Protein AF-0000000074167043 (afdb_homodimer)

pLDDT: mean 81.41, std 20.86, range [30.53, 98.88]

InterPro domains:
  IPR000644 CBS domain [PF00571] (1-49)
  IPR000644 CBS domain [PF00571] (66-113)
  IPR000644 CBS domain [PS51371] (1-59)
  IPR000644 CBS domain [PS51371] (66-123)
  IPR000644 CBS domain [SM00116] (4-51)
  IPR000644 CBS domain [SM00116] (69-116)
  IPR046342 CBS domain superfamily [G3DSA:3.10.580.10] (1-135)
  IPR046342 CBS domain superfamily [SSF54631] (1-113)
  IPR051257 Diverse Function CBS-Domain-Containing Protein [PTHR43080] (1-114)

Nearest PDB structures (foldseek):
  2rc3-assembly1_D  TM=9.385E-01  e=1.293E-10  Nitrosomonas europaea ATCC 19718
  4fry-assembly1_A  TM=9.447E-01  e=3.047E-10  Burkholderia ambifaria MC40-6
  2p9m-assembly2_C  TM=8.548E-01  e=4.259E-09  Methanocaldococcus jannaschii DSM 2661
  3k2v-assembly1_B  TM=8.676E-01  e=7.709E-09  Klebsiella pneumoniae subsp. pneumoniae MGH 78578
  4o9k-assembly1_B  TM=8.705E-01  e=1.491E-08  Methylococcus capsulatus str. Bath

Organism: Halobacterium salinarum (strain ATCC 700922 / JCM 11081 / NRC-1) (NCBI:txid64091)

Foldseek 3Di:
DPFDAAEDEQFAFQVVVVVSCVVVVHQKHFYDDPNAGAFMDGVVLVVVQCVVVVDPRRPHTNNNRTDDDQAAAEPPDDLVRVVVVCVVVVHFWHFYDHVRRTGGIDGPVNSVVVCPVVVPCVVVVVVVVVVVVPPDD/DPQDAAEDEQFAFQVVVVVSCVVVVHQKHFYDDPNAGAFMDGVVLVVVQCVVVVDPRRPHTNNNRTDDDQAADEPPDDLVRVVVVCVVVVHFWHFYDHVRRTGGIHGPVNSVVVCPVVVVCVVVVVVVVVVVVPPDD

Solvent-accessible surface area (backbone atoms only — not comparable to full-atom values): 14885 Å² total; per-residue (Å²): 122,56,59,80,70,53,69,41,53,37,80,36,28,37,29,58,49,38,51,53,25,64,76,68,72,46,68,52,35,38,23,24,53,96,89,32,87,49,19,36,36,39,36,64,31,46,42,52,37,36,48,72,66,46,43,24,27,72,75,35,43,30,64,83,37,40,49,71,74,62,67,67,43,54,70,82,54,48,70,63,56,50,51,48,49,30,58,76,68,71,43,60,70,37,36,25,21,56,84,92,39,78,52,25,49,49,38,37,64,68,53,39,72,53,39,81,82,37,59,77,60,42,59,56,54,58,51,47,55,56,50,61,72,59,53,67,129,114,56,57,80,69,53,67,41,53,35,81,37,27,36,28,58,49,38,50,52,27,64,75,69,72,45,69,53,33,38,24,23,52,96,89,33,86,49,20,37,36,38,37,64,33,47,42,52,37,36,50,73,68,45,44,26,27,70,75,34,44,31,62,81,37,39,48,69,75,63,67,66,42,54,70,82,54,48,71,61,54,50,50,49,49,30,59,75,69,70,43,60,70,38,37,24,22,57,85,94,39,77,51,24,46,50,37,38,63,67,52,40,73,53,38,82,81,36,58,78,59,40,61,55,54,57,53,49,57,57,47,60,73,60,53,64,129

Structure (mmCIF, N/CA/C/O backbone):
data_AF-0000000074167043-model_v1
#
loop_
_entity.id
_entity.type
_entity.pdbx_description
1 polymer "Inosine-5'-monophosphate dehydrogenase-like"
#
loop_
_atom_site.group_PDB
_atom_site.id
_atom_site.type_symbol
_atom_site.label_atom_id
_atom_site.label_alt_id
_atom_site.label_comp_id
_atom_site.label_asym_id
_atom_site.label_entity_id
_atom_site.label_seq_id
_atom_site.pdbx_PDB_ins_code
_atom_site.Cartn_x
_atom_site.Cartn_y
_atom_site.Cartn_z
_atom_site.occupancy
_atom_site.B_iso_or_equiv
_atom_site.auth_seq_id
_atom_site.auth_comp_id
_atom_site.auth_asym_id
_atom_site.auth_atom_id
_atom_site.pdbx_PDB_model_num
ATOM 1 N N . MET A 1 1 ? -13.492 12.016 0.253 1 44.19 1 MET A N 1
ATOM 2 C CA . MET A 1 1 ? -13.906 10.664 0.625 1 44.19 1 MET A CA 1
ATOM 3 C C . MET A 1 1 ? -14.32 9.867 -0.605 1 44.19 1 MET A C 1
ATOM 5 O O . MET A 1 1 ? -14.836 10.43 -1.573 1 44.19 1 MET A O 1
ATOM 9 N N . THR A 1 2 ? -13.625 8.852 -0.999 1 49.44 2 THR A N 1
ATOM 10 C CA . THR A 1 2 ? -14.055 8.039 -2.135 1 49.44 2 THR A CA 1
ATOM 11 C C . THR A 1 2 ? -15.375 7.34 -1.831 1 49.44 2 THR A C 1
ATOM 13 O O . THR A 1 2 ? -15.492 6.637 -0.826 1 49.44 2 THR A O 1
ATOM 16 N N . THR A 1 3 ? -16.609 7.918 -2.139 1 58.22 3 THR A N 1
ATOM 17 C CA . THR A 1 3 ? -17.953 7.453 -1.815 1 58.22 3 THR A CA 1
ATOM 18 C C . THR A 1 3 ? -18.109 5.977 -2.17 1 58.22 3 THR A C 1
ATOM 20 O O . THR A 1 3 ? -18.812 5.238 -1.468 1 58.22 3 THR A O 1
ATOM 23 N N . ALA A 1 4 ? -17.875 5.535 -3.443 1 63.81 4 ALA A N 1
ATOM 24 C CA . ALA A 1 4 ? -18.25 4.156 -3.727 1 63.81 4 ALA A CA 1
ATOM 25 C C . ALA A 1 4 ? -17.156 3.182 -3.312 1 63.81 4 ALA A C 1
ATOM 27 O O . ALA A 1 4 ? -16.031 3.273 -3.789 1 63.81 4 ALA A O 1
ATOM 28 N N . VAL A 1 5 ? -17.547 2.453 -2.209 1 82.25 5 VAL A N 1
ATOM 29 C CA . VAL A 1 5 ? -16.625 1.449 -1.671 1 82.25 5 VAL A CA 1
ATOM 30 C C . VAL A 1 5 ? -16.5 0.293 -2.658 1 82.25 5 VAL A C 1
ATOM 32 O O . VAL A 1 5 ? -17.5 -0.293 -3.08 1 82.25 5 VAL A O 1
ATOM 35 N N . VAL A 1 6 ? -15.398 0.092 -3.238 1 92.94 6 VAL A N 1
ATOM 36 C CA . VAL A 1 6 ? -15.133 -1.067 -4.082 1 92.94 6 VAL A CA 1
ATOM 37 C C . VAL A 1 6 ? -15.125 -2.336 -3.234 1 92.94 6 VAL A C 1
ATOM 39 O O . VAL A 1 6 ? -14.492 -2.381 -2.178 1 92.94 6 VAL A O 1
ATOM 42 N N . ALA A 1 7 ? -15.93 -3.338 -3.666 1 95.19 7 ALA A N 1
ATOM 43 C CA . ALA A 1 7 ? -16.078 -4.555 -2.871 1 95.19 7 ALA A CA 1
ATOM 44 C C . ALA A 1 7 ? -15.852 -5.797 -3.727 1 95.19 7 ALA A C 1
ATOM 46 O O . ALA A 1 7 ? -16.047 -5.762 -4.945 1 95.19 7 ALA A O 1
ATOM 47 N N . VAL A 1 8 ? -15.406 -6.883 -3.115 1 97.12 8 VAL A N 1
ATOM 48 C CA . VAL A 1 8 ? -15.25 -8.188 -3.748 1 97.12 8 VAL A CA 1
ATOM 49 C C . VAL A 1 8 ? -15.773 -9.281 -2.82 1 97.12 8 VAL A C 1
ATOM 51 O O . VAL A 1 8 ? -15.672 -9.164 -1.597 1 97.12 8 VAL A O 1
ATOM 54 N N . PRO A 1 9 ? -16.328 -10.344 -3.426 1 97.69 9 PRO A N 1
ATOM 55 C CA . PRO A 1 9 ? -16.75 -11.453 -2.566 1 97.69 9 PRO A CA 1
ATOM 56 C C . PRO A 1 9 ? -15.578 -12.242 -1.992 1 97.69 9 PRO A C 1
ATOM 58 O O . PRO A 1 9 ? -14.523 -12.328 -2.623 1 97.69 9 PRO A O 1
ATOM 61 N N . ALA A 1 10 ? -15.828 -12.844 -0.846 1 97 10 ALA A N 1
ATOM 62 C CA . ALA A 1 10 ? -14.781 -13.57 -0.124 1 97 10 ALA A CA 1
ATOM 63 C C . ALA A 1 10 ? -14.273 -14.758 -0.936 1 97 10 ALA A C 1
ATOM 65 O O . ALA A 1 10 ? -13.117 -15.164 -0.797 1 97 10 ALA A O 1
ATOM 66 N N . ASP A 1 11 ? -15.047 -15.258 -1.815 1 97.19 11 ASP A N 1
ATOM 67 C CA . ASP A 1 11 ? -14.688 -16.484 -2.531 1 97.19 11 ASP A CA 1
ATOM 68 C C . ASP A 1 11 ? -14.039 -16.156 -3.875 1 97.19 11 ASP A C 1
ATOM 70 O O . ASP A 1 11 ? -13.586 -17.047 -4.586 1 97.19 11 ASP A O 1
ATOM 74 N N . ALA A 1 12 ? -14 -14.883 -4.176 1 98.12 12 ALA A N 1
ATOM 75 C CA . ALA A 1 12 ? -13.289 -14.484 -5.383 1 98.12 12 ALA A CA 1
ATOM 76 C C . ALA A 1 12 ? -11.797 -14.797 -5.27 1 98.12 12 ALA A C 1
ATOM 78 O O . ALA A 1 12 ? -11.297 -15.07 -4.18 1 98.12 12 ALA A O 1
ATOM 79 N N . SER A 1 13 ? -11.086 -14.789 -6.406 1 98.75 13 SER A N 1
ATOM 80 C CA . SER A 1 13 ? -9.641 -14.977 -6.391 1 98.75 13 SER A CA 1
ATOM 81 C C . SER A 1 13 ? -8.914 -13.656 -6.133 1 98.75 13 SER A C 1
ATOM 83 O O . SER A 1 13 ? -9.469 -12.578 -6.371 1 98.75 13 SER A O 1
ATOM 85 N N . LEU A 1 14 ? -7.719 -13.766 -5.656 1 98.75 14 LEU A N 1
ATOM 86 C CA . LEU A 1 14 ? -6.887 -12.57 -5.527 1 98.75 14 LEU A CA 1
ATOM 87 C C . LEU A 1 14 ? -6.699 -11.891 -6.879 1 98.75 14 LEU A C 1
ATOM 89 O O . LEU A 1 14 ? -6.605 -10.664 -6.953 1 98.75 14 LEU A O 1
ATOM 93 N N . HIS A 1 15 ? -6.699 -12.664 -7.883 1 98.88 15 HIS A N 1
ATOM 94 C CA . HIS A 1 15 ? -6.562 -12.094 -9.219 1 98.88 15 HIS A CA 1
ATOM 95 C C . HIS A 1 15 ? -7.738 -11.188 -9.555 1 98.88 15 HIS A C 1
ATOM 97 O O . HIS A 1 15 ? -7.547 -10.07 -10.039 1 98.88 15 HIS A O 1
ATOM 103 N N . ASP A 1 16 ? -8.938 -11.68 -9.258 1 98.69 16 ASP A N 1
ATOM 104 C CA . ASP A 1 16 ? -10.133 -10.875 -9.484 1 98.69 16 ASP A CA 1
ATOM 105 C C . ASP A 1 16 ? -10.102 -9.602 -8.641 1 98.69 16 ASP A C 1
ATOM 107 O O . ASP A 1 16 ? -10.469 -8.531 -9.125 1 98.69 16 ASP A O 1
ATOM 111 N N . ALA A 1 17 ? -9.695 -9.781 -7.445 1 98.62 17 ALA A N 1
ATOM 112 C CA . ALA A 1 17 ? -9.609 -8.625 -6.551 1 98.62 17 ALA A CA 1
ATOM 113 C C . ALA A 1 17 ? -8.586 -7.613 -7.062 1 98.62 17 ALA A C 1
ATOM 115 O O . ALA A 1 17 ? -8.859 -6.406 -7.082 1 98.62 17 ALA A O 1
ATOM 116 N N . ALA A 1 18 ? -7.441 -8.07 -7.465 1 98.75 18 ALA A N 1
ATOM 117 C CA . ALA A 1 18 ? -6.41 -7.195 -8.016 1 98.75 18 ALA A CA 1
ATOM 118 C C . ALA A 1 18 ? -6.91 -6.469 -9.258 1 98.75 18 ALA A C 1
ATOM 120 O O . ALA A 1 18 ? -6.656 -5.273 -9.43 1 98.75 18 ALA A O 1
ATOM 121 N N . ASP A 1 19 ? -7.645 -7.195 -10.094 1 98.75 19 ASP A N 1
ATOM 122 C CA . ASP A 1 19 ? -8.219 -6.598 -11.297 1 98.75 19 ASP A CA 1
ATOM 123 C C . ASP A 1 19 ? -9.117 -5.41 -10.945 1 98.75 19 ASP A C 1
ATOM 125 O O . ASP A 1 19 ? -8.992 -4.336 -11.531 1 98.75 19 ASP A O 1
ATOM 129 N N . ARG A 1 20 ? -9.898 -5.617 -10 1 97.62 20 ARG A N 1
ATOM 130 C CA . ARG A 1 20 ? -10.828 -4.578 -9.57 1 97.62 20 ARG A CA 1
ATOM 131 C C . ARG A 1 20 ? -10.078 -3.389 -8.977 1 97.62 20 ARG A C 1
ATOM 133 O O . ARG A 1 20 ? -10.406 -2.234 -9.273 1 97.62 20 ARG A O 1
ATOM 140 N N . MET A 1 21 ? -9.133 -3.648 -8.172 1 96.69 21 MET A N 1
ATOM 141 C CA . MET A 1 21 ? -8.352 -2.594 -7.531 1 96.69 21 MET A CA 1
ATOM 142 C C . MET A 1 21 ? -7.586 -1.776 -8.562 1 96.69 21 MET A C 1
ATOM 144 O O . MET A 1 21 ? -7.594 -0.545 -8.523 1 96.69 21 MET A O 1
ATOM 148 N N . LEU A 1 22 ? -6.965 -2.453 -9.469 1 97.12 22 LEU A N 1
ATOM 149 C CA . LEU A 1 22 ? -6.184 -1.782 -10.5 1 97.12 22 LEU A CA 1
ATOM 150 C C . LEU A 1 22 ? -7.086 -0.974 -11.43 1 97.12 22 LEU A C 1
ATOM 152 O O . LEU A 1 22 ? -6.75 0.151 -11.805 1 97.12 22 LEU A O 1
ATOM 156 N N . ALA A 1 23 ? -8.227 -1.48 -11.758 1 96.75 23 ALA A N 1
ATOM 157 C CA . ALA A 1 23 ? -9.172 -0.823 -12.656 1 96.75 23 ALA A CA 1
ATOM 158 C C . ALA A 1 23 ? -9.75 0.434 -12.008 1 96.75 23 ALA A C 1
ATOM 160 O O . ALA A 1 23 ? -10.062 1.407 -12.703 1 96.75 23 ALA A O 1
ATOM 161 N N . THR A 1 24 ? -9.898 0.464 -10.727 1 93.81 24 THR A N 1
ATOM 162 C CA . THR A 1 24 ? -10.555 1.569 -10.031 1 93.81 24 THR A CA 1
ATOM 163 C C . THR A 1 24 ? -9.516 2.494 -9.398 1 93.81 24 THR A C 1
ATOM 165 O O . THR A 1 24 ? -9.859 3.578 -8.914 1 93.81 24 THR A O 1
ATOM 168 N N . GLY A 1 25 ? -8.305 2.066 -9.289 1 92.38 25 GLY A N 1
ATOM 169 C CA . GLY A 1 25 ? -7.234 2.896 -8.766 1 92.38 25 GLY A CA 1
ATOM 170 C C . GLY A 1 25 ? -7.27 3.031 -7.254 1 92.38 25 GLY A C 1
ATOM 171 O O . GLY A 1 25 ? -6.988 4.102 -6.715 1 92.38 25 GLY A O 1
ATOM 172 N N . VAL A 1 26 ? -7.703 1.932 -6.574 1 91.31 26 VAL A N 1
ATOM 173 C CA . VAL A 1 26 ? -7.777 1.986 -5.117 1 91.31 26 VAL A CA 1
ATOM 174 C C . VAL A 1 26 ? -6.766 1.011 -4.516 1 91.31 26 VAL A C 1
ATOM 176 O O . VAL A 1 26 ? -6.426 -0.001 -5.133 1 91.31 26 VAL A O 1
ATOM 179 N N . GLY A 1 27 ? -6.309 1.276 -3.258 1 93.62 27 GLY A N 1
ATOM 180 C CA . GLY A 1 27 ? -5.309 0.452 -2.598 1 93.62 27 GLY A CA 1
ATOM 181 C C . GLY A 1 27 ? -5.91 -0.602 -1.688 1 93.62 27 GLY A C 1
ATOM 182 O O . GLY A 1 27 ? -5.184 -1.332 -1.011 1 93.62 27 GLY A O 1
ATOM 183 N N . SER A 1 28 ? -7.262 -0.588 -1.677 1 94.88 28 SER A N 1
ATOM 184 C CA . SER A 1 28 ? -7.953 -1.597 -0.88 1 94.88 28 SER A CA 1
ATOM 185 C C . SER A 1 28 ? -9.359 -1.853 -1.411 1 94.88 28 SER A C 1
ATOM 187 O O . SER A 1 28 ? -9.898 -1.04 -2.162 1 94.88 28 SER A O 1
ATOM 189 N N . VAL A 1 29 ? -9.891 -3.045 -0.999 1 95.75 29 VAL A N 1
ATOM 190 C CA . VAL A 1 29 ? -11.281 -3.377 -1.303 1 95.75 29 VAL A CA 1
ATOM 191 C C . VAL A 1 29 ? -11.945 -3.998 -0.075 1 95.75 29 VAL A C 1
ATOM 193 O O . VAL A 1 29 ? -11.289 -4.688 0.709 1 95.75 29 VAL A O 1
ATOM 196 N N . VAL A 1 30 ? -13.219 -3.705 0.049 1 95.38 30 VAL A N 1
ATOM 197 C CA . VAL A 1 30 ? -14.016 -4.348 1.094 1 95.38 30 VAL A CA 1
ATOM 198 C C . VAL A 1 30 ? -14.383 -5.766 0.666 1 95.38 30 VAL A C 1
ATOM 200 O O . VAL A 1 30 ? -14.75 -5.996 -0.489 1 95.38 30 VAL A O 1
ATOM 203 N N . VAL A 1 31 ? -14.203 -6.656 1.62 1 96.62 31 VAL A N 1
ATOM 204 C CA . VAL A 1 31 ? -14.57 -8.047 1.367 1 96.62 31 VAL A CA 1
ATOM 205 C C . VAL A 1 31 ? -15.969 -8.32 1.906 1 96.62 31 VAL A C 1
ATOM 207 O O . VAL A 1 31 ? -16.297 -7.938 3.033 1 96.62 31 VAL A O 1
ATOM 210 N N . THR A 1 32 ? -16.766 -8.953 1.046 1 95.12 32 THR A N 1
ATOM 211 C CA . THR A 1 32 ? -18.141 -9.203 1.451 1 95.12 32 THR A CA 1
ATOM 212 C C . THR A 1 32 ? -18.406 -10.703 1.569 1 95.12 32 THR A C 1
ATOM 214 O O . THR A 1 32 ? -17.766 -11.508 0.888 1 95.12 32 THR A O 1
ATOM 217 N N . ARG A 1 33 ? -19.203 -11.016 2.547 1 93.81 33 ARG A N 1
ATOM 218 C CA . ARG A 1 33 ? -19.828 -12.328 2.707 1 93.81 33 ARG A CA 1
ATOM 219 C C . ARG A 1 33 ? -21.344 -12.211 2.793 1 93.81 33 ARG A C 1
ATOM 221 O O . ARG A 1 33 ? -21.859 -11.469 3.623 1 93.81 33 ARG A O 1
ATOM 228 N N . ASP A 1 34 ? -22.016 -12.883 1.94 1 92.25 34 ASP A N 1
ATOM 229 C CA . ASP A 1 34 ? -23.469 -12.812 1.902 1 92.25 34 ASP A CA 1
ATOM 230 C C . ASP A 1 34 ? -23.953 -11.359 1.827 1 92.25 34 ASP A C 1
ATOM 232 O O . ASP A 1 34 ? -24.812 -10.945 2.6 1 92.25 34 ASP A O 1
ATOM 236 N N . ASP A 1 35 ? -23.234 -10.531 1.106 1 87.38 35 ASP A N 1
ATOM 237 C CA . ASP A 1 35 ? -23.562 -9.148 0.766 1 87.38 35 ASP A CA 1
ATOM 238 C C . ASP A 1 35 ? -23.359 -8.219 1.963 1 87.38 35 ASP A C 1
ATOM 240 O O . ASP A 1 35 ? -23.812 -7.074 1.95 1 87.38 35 ASP A O 1
ATOM 244 N N . ASN A 1 36 ? -22.672 -8.781 2.969 1 89.88 36 ASN A N 1
ATOM 245 C CA . ASN A 1 36 ? -22.312 -7.961 4.121 1 89.88 36 ASN A CA 1
ATOM 246 C C . ASN A 1 36 ? -20.812 -7.758 4.211 1 89.88 36 ASN A C 1
ATOM 248 O O . ASN A 1 36 ? -20.031 -8.664 3.902 1 89.88 36 ASN A O 1
ATOM 252 N N . PRO A 1 37 ? -20.484 -6.543 4.609 1 90.94 37 PRO A N 1
ATOM 253 C CA . PRO A 1 37 ? -19.047 -6.34 4.816 1 90.94 37 PRO A CA 1
ATOM 254 C C . PRO A 1 37 ? -18.469 -7.289 5.859 1 90.94 37 PRO A C 1
ATOM 256 O O . PRO A 1 37 ? -19 -7.414 6.961 1 90.94 37 PRO A O 1
ATOM 259 N N . ALA A 1 38 ? -17.359 -7.957 5.434 1 92.12 38 ALA A N 1
ATOM 260 C CA . ALA A 1 38 ? -16.797 -9 6.297 1 92.12 38 ALA A CA 1
ATOM 261 C C . ALA A 1 38 ? -15.32 -8.758 6.566 1 92.12 38 ALA A C 1
ATOM 263 O O . ALA A 1 38 ? -14.719 -9.398 7.43 1 92.12 38 ALA A O 1
ATOM 264 N N . GLY A 1 39 ? -14.695 -7.883 5.832 1 94 39 GLY A N 1
ATOM 265 C CA . GLY A 1 39 ? -13.281 -7.613 5.98 1 94 39 GLY A CA 1
ATOM 266 C C . GLY A 1 39 ? -12.75 -6.613 4.969 1 94 39 GLY A C 1
ATOM 267 O O . GLY A 1 39 ? -13.531 -5.895 4.34 1 94 39 GLY A O 1
ATOM 268 N N . ILE A 1 40 ? -11.477 -6.57 4.953 1 95.62 40 ILE A N 1
ATOM 269 C CA . ILE A 1 40 ? -10.82 -5.656 4.016 1 95.62 40 ILE A CA 1
ATOM 270 C C . ILE A 1 40 ? -9.555 -6.301 3.465 1 95.62 40 ILE A C 1
ATOM 272 O O . ILE A 1 40 ? -8.875 -7.047 4.172 1 95.62 40 ILE A O 1
ATOM 276 N N . LEU A 1 41 ? -9.328 -6.133 2.195 1 97.19 41 LEU A N 1
ATOM 277 C CA . LEU A 1 41 ? -8.125 -6.574 1.496 1 97.19 41 LEU A CA 1
ATOM 278 C C . LEU A 1 41 ? -7.312 -5.379 1.004 1 97.19 41 LEU A C 1
ATOM 280 O O . LEU A 1 41 ? -7.812 -4.562 0.23 1 97.19 41 LEU A O 1
ATOM 284 N N . THR A 1 42 ? -6.07 -5.285 1.541 1 96.06 42 THR A N 1
ATOM 285 C CA . THR A 1 42 ? -5.203 -4.172 1.172 1 96.06 42 THR A CA 1
ATOM 286 C C . THR A 1 42 ? -4.027 -4.656 0.327 1 96.06 42 THR A C 1
ATOM 288 O O . THR A 1 42 ? -3.83 -5.863 0.165 1 96.06 42 THR A O 1
ATOM 291 N N . GLU A 1 43 ? -3.307 -3.693 -0.242 1 97 43 GLU A N 1
ATOM 292 C CA . GLU A 1 43 ? -2.105 -4.039 -0.996 1 97 43 GLU A CA 1
ATOM 293 C C . GLU A 1 43 ? -1.12 -4.828 -0.135 1 97 43 GLU A C 1
ATOM 295 O O . GLU A 1 43 ? -0.463 -5.75 -0.62 1 97 43 GLU A O 1
ATOM 300 N N . HIS A 1 44 ? -1.1 -4.473 1.135 1 95.88 44 HIS A N 1
ATOM 301 C CA . HIS A 1 44 ? -0.249 -5.223 2.053 1 95.88 44 HIS A CA 1
ATOM 302 C C . HIS A 1 44 ? -0.665 -6.688 2.117 1 95.88 44 HIS A C 1
ATOM 304 O O . HIS A 1 44 ? 0.187 -7.578 2.148 1 95.88 44 HIS A O 1
ATOM 310 N N . ASP A 1 45 ? -1.906 -6.918 2.145 1 97.5 45 ASP A N 1
ATOM 311 C CA . ASP A 1 45 ? -2.428 -8.281 2.203 1 97.5 45 ASP A CA 1
ATOM 312 C C . ASP A 1 45 ? -2.012 -9.078 0.972 1 97.5 45 ASP A C 1
ATOM 314 O O . ASP A 1 45 ? -1.754 -10.281 1.065 1 97.5 45 ASP A O 1
ATOM 318 N N . PHE A 1 46 ? -1.96 -8.391 -0.195 1 98.62 46 PHE A N 1
ATOM 319 C CA . PHE A 1 46 ? -1.516 -9.055 -1.415 1 98.62 46 PHE A CA 1
ATOM 320 C C . PHE A 1 46 ? -0.069 -9.516 -1.284 1 98.62 46 PHE A C 1
ATOM 322 O O . PHE A 1 46 ? 0.272 -10.633 -1.687 1 98.62 46 PHE A O 1
ATOM 329 N N . VAL A 1 47 ? 0.754 -8.656 -0.751 1 98.44 47 VAL A N 1
ATOM 330 C CA . VAL A 1 47 ? 2.16 -8.992 -0.564 1 98.44 47 VAL A CA 1
ATOM 331 C C . VAL A 1 47 ? 2.283 -10.188 0.381 1 98.44 47 VAL A C 1
ATOM 333 O O . VAL A 1 47 ? 2.98 -11.156 0.078 1 98.44 47 VAL A O 1
ATOM 336 N N . ALA A 1 48 ? 1.605 -10.117 1.498 1 98.44 48 ALA A N 1
ATOM 337 C CA . ALA A 1 48 ? 1.681 -11.172 2.508 1 98.44 48 ALA A CA 1
ATOM 338 C C . ALA A 1 48 ? 1.16 -12.5 1.958 1 98.44 48 ALA A C 1
ATOM 340 O O . ALA A 1 48 ? 1.8 -13.539 2.125 1 98.44 48 ALA A O 1
ATOM 341 N N . ALA A 1 49 ? 0.053 -12.484 1.271 1 98.56 49 ALA A N 1
ATOM 342 C CA . ALA A 1 49 ? -0.559 -13.695 0.74 1 98.56 49 ALA A CA 1
ATOM 343 C C . ALA A 1 49 ? 0.282 -14.289 -0.388 1 98.56 49 ALA A C 1
ATOM 345 O O . ALA A 1 49 ? 0.479 -15.5 -0.454 1 98.56 49 ALA A O 1
ATOM 346 N N . GLY A 1 50 ? 0.696 -13.359 -1.306 1 98.62 50 GLY A N 1
ATOM 347 C CA . GLY A 1 50 ? 1.563 -13.82 -2.377 1 98.62 50 GLY A CA 1
ATOM 348 C C . GLY A 1 50 ? 2.83 -14.484 -1.875 1 98.62 50 GLY A C 1
ATOM 349 O O . GLY A 1 50 ? 3.299 -15.461 -2.461 1 98.62 50 GLY A O 1
ATOM 350 N N . HIS A 1 51 ? 3.352 -13.898 -0.776 1 98.75 51 HIS A N 1
ATOM 351 C CA . HIS A 1 51 ? 4.547 -14.461 -0.16 1 98.75 51 HIS A CA 1
ATOM 352 C C . HIS A 1 51 ? 4.242 -15.797 0.512 1 98.75 51 HIS A C 1
ATOM 354 O O . HIS A 1 51 ? 4.957 -16.781 0.301 1 98.75 51 HIS A O 1
ATOM 360 N N . GLU A 1 52 ? 3.195 -15.875 1.284 1 98.5 52 GLU A N 1
ATOM 361 C CA . GLU A 1 52 ? 2.852 -17.031 2.104 1 98.5 52 GLU A CA 1
ATOM 362 C C . GLU A 1 52 ? 2.488 -18.234 1.237 1 98.5 52 GLU A C 1
ATOM 364 O O . GLU A 1 52 ? 2.988 -19.344 1.457 1 98.5 52 GLU A O 1
ATOM 369 N N . HIS A 1 53 ? 1.681 -18.062 0.213 1 98.44 53 HIS A N 1
ATOM 370 C CA . HIS A 1 53 ? 1.163 -19.172 -0.586 1 98.44 53 HIS A CA 1
ATOM 371 C C . HIS A 1 53 ? 2.072 -19.469 -1.776 1 98.44 53 HIS A C 1
ATOM 373 O O . HIS A 1 53 ? 2.127 -20.594 -2.256 1 98.44 53 HIS A O 1
ATOM 379 N N . ASP A 1 54 ? 2.691 -18.453 -2.219 1 98.56 54 ASP A N 1
ATOM 380 C CA . ASP A 1 54 ? 3.578 -18.5 -3.377 1 98.56 54 ASP A CA 1
ATOM 381 C C . ASP A 1 54 ? 2.928 -19.25 -4.535 1 98.56 54 ASP A C 1
ATOM 383 O O . ASP A 1 54 ? 3.516 -20.188 -5.086 1 98.56 54 ASP A O 1
ATOM 387 N N . ARG A 1 55 ? 1.69 -18.906 -4.824 1 98.56 55 ARG A N 1
ATOM 388 C CA . ARG A 1 55 ? 0.866 -19.391 -5.93 1 98.56 55 ARG A CA 1
ATOM 389 C C . ARG A 1 55 ? 0.343 -18.219 -6.77 1 98.56 55 ARG A C 1
ATOM 391 O O . ARG A 1 55 ? 0.382 -17.062 -6.336 1 98.56 55 ARG A O 1
ATOM 398 N N . PRO A 1 56 ? -0.073 -18.578 -8 1 98.81 56 PRO A N 1
ATOM 399 C CA . PRO A 1 56 ? -0.722 -17.531 -8.781 1 98.81 56 PRO A CA 1
ATOM 400 C C . PRO A 1 56 ? -1.929 -16.922 -8.07 1 98.81 56 PRO A C 1
ATOM 402 O O . PRO A 1 56 ? -2.639 -17.625 -7.344 1 98.81 56 PRO A O 1
ATOM 405 N N . PHE A 1 57 ? -2.117 -15.641 -8.281 1 98.81 57 PHE A N 1
ATOM 406 C CA . PHE A 1 57 ? -3.225 -14.93 -7.656 1 98.81 57 PHE A CA 1
ATOM 407 C C . PHE A 1 57 ? -4.551 -15.609 -7.961 1 98.81 57 PHE A C 1
ATOM 409 O O . PHE A 1 57 ? -5.457 -15.625 -7.129 1 98.81 57 PHE A O 1
ATOM 416 N N . ASP A 1 58 ? -4.645 -16.219 -9.102 1 98.75 58 ASP A N 1
ATOM 417 C CA . ASP A 1 58 ? -5.902 -16.828 -9.523 1 98.75 58 ASP A CA 1
ATOM 418 C C . ASP A 1 58 ? -6.215 -18.078 -8.703 1 98.75 58 ASP A C 1
ATOM 420 O O . ASP A 1 58 ? -7.348 -18.562 -8.703 1 98.75 58 ASP A O 1
ATOM 424 N N . GLU A 1 59 ? -5.219 -18.516 -7.922 1 98.62 59 GLU A N 1
ATOM 425 C CA . GLU A 1 59 ? -5.391 -19.734 -7.133 1 98.62 59 GLU A CA 1
ATOM 426 C C . GLU A 1 59 ? -5.523 -19.406 -5.648 1 98.62 59 GLU A C 1
ATOM 428 O O . GLU A 1 59 ? -5.648 -20.312 -4.82 1 98.62 59 GLU A O 1
ATOM 433 N N . ILE A 1 60 ? -5.516 -18.25 -5.281 1 98.5 60 ILE A N 1
ATOM 434 C CA . ILE A 1 60 ? -5.625 -17.828 -3.889 1 98.5 60 ILE A CA 1
ATOM 435 C C . ILE A 1 60 ? -6.957 -17.125 -3.668 1 98.5 60 ILE A C 1
ATOM 437 O O . ILE A 1 60 ? -7.215 -16.078 -4.262 1 98.5 60 ILE A O 1
ATOM 441 N N . PRO A 1 61 ? -7.727 -17.656 -2.822 1 98.44 61 PRO A N 1
ATOM 442 C CA . PRO A 1 61 ? -8.992 -16.969 -2.553 1 98.44 61 PRO A CA 1
ATOM 443 C C . PRO A 1 61 ? -8.828 -15.758 -1.647 1 98.44 61 PRO A C 1
ATOM 445 O O . PRO A 1 61 ? -7.953 -15.742 -0.776 1 98.44 61 PRO A O 1
ATOM 448 N N . VAL A 1 62 ? -9.672 -14.797 -1.827 1 98.5 62 VAL A N 1
ATOM 449 C CA . VAL A 1 62 ? -9.641 -13.547 -1.076 1 98.5 62 VAL A CA 1
ATOM 450 C C . VAL A 1 62 ? -9.773 -13.836 0.417 1 98.5 62 VAL A C 1
ATOM 452 O O . VAL A 1 62 ? -9.094 -13.219 1.24 1 98.5 62 VAL A O 1
ATOM 455 N N . TYR A 1 63 ? -10.547 -14.781 0.821 1 96.44 63 TYR A N 1
ATOM 456 C CA . TYR A 1 63 ? -10.797 -15.047 2.232 1 96.44 63 TYR A CA 1
ATOM 457 C C . TYR A 1 63 ? -9.531 -15.547 2.926 1 96.44 63 TYR A C 1
ATOM 459 O O . TYR A 1 63 ? -9.414 -15.453 4.148 1 96.44 63 TYR A O 1
ATOM 467 N N . ALA A 1 64 ? -8.578 -16.094 2.182 1 97 64 ALA A N 1
ATOM 468 C CA . ALA A 1 64 ? -7.328 -16.594 2.744 1 97 64 ALA A CA 1
ATOM 469 C C . ALA A 1 64 ? -6.324 -15.461 2.953 1 97 64 ALA A C 1
ATOM 471 O O . ALA A 1 64 ? -5.297 -15.648 3.615 1 97 64 ALA A O 1
ATOM 472 N N . ALA A 1 65 ? -6.66 -14.273 2.457 1 97.62 65 ALA A N 1
ATOM 473 C CA . ALA A 1 65 ? -5.684 -13.18 2.451 1 97.62 65 ALA A CA 1
ATOM 474 C C . ALA A 1 65 ? -6.195 -11.984 3.25 1 97.62 65 ALA A C 1
ATOM 476 O O . ALA A 1 65 ? -5.406 -11.242 3.838 1 97.62 65 ALA A O 1
ATOM 477 N N . ALA A 1 66 ? -7.449 -11.836 3.26 1 95.62 66 ALA A N 1
ATOM 478 C CA . ALA A 1 66 ? -8.062 -10.617 3.775 1 95.62 66 ALA A CA 1
ATOM 479 C C . ALA A 1 66 ? -7.965 -10.555 5.297 1 95.62 66 ALA A C 1
ATOM 481 O O . ALA A 1 66 ? -7.969 -11.586 5.969 1 95.62 66 ALA A O 1
ATOM 482 N N . SER A 1 67 ? -7.844 -9.281 5.762 1 91.25 67 SER A N 1
ATOM 483 C CA . SER A 1 67 ? -7.902 -9.062 7.203 1 91.25 67 SER A CA 1
ATOM 484 C C . SER A 1 67 ? -9.344 -9.016 7.699 1 91.25 67 SER A C 1
ATOM 486 O O . SER A 1 67 ? -10.227 -8.516 7.004 1 91.25 67 SER A O 1
ATOM 488 N N . ARG A 1 68 ? -9.594 -9.57 8.898 1 88.56 68 ARG A N 1
ATOM 489 C CA . ARG A 1 68 ? -10.883 -9.602 9.586 1 88.56 68 ARG A CA 1
ATOM 490 C C . ARG A 1 68 ? -10.703 -9.438 11.094 1 88.56 68 ARG A C 1
ATOM 492 O O . ARG A 1 68 ? -9.656 -9.797 11.641 1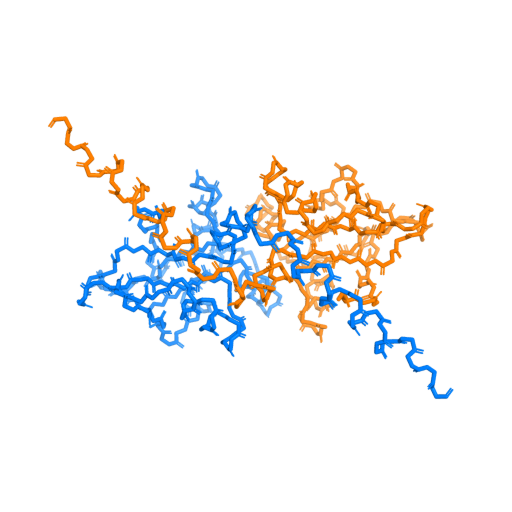 88.56 68 ARG A O 1
ATOM 499 N N . PRO A 1 69 ? -11.719 -8.844 11.797 1 78.94 69 PRO A N 1
ATOM 500 C CA . PRO A 1 69 ? -12.938 -8.188 11.312 1 78.94 69 PRO A CA 1
ATOM 501 C C . PRO A 1 69 ? -12.672 -6.801 10.727 1 78.94 69 PRO A C 1
ATOM 503 O O . PRO A 1 69 ? -11.562 -6.285 10.844 1 78.94 69 PRO A O 1
ATOM 506 N N . LEU A 1 70 ? -13.602 -6.262 10.008 1 82.69 70 LEU A N 1
ATOM 507 C CA . LEU A 1 70 ? -13.531 -4.91 9.461 1 82.69 70 LEU A CA 1
ATOM 508 C C . LEU A 1 70 ? -13.586 -3.869 10.57 1 82.69 70 LEU A C 1
ATOM 510 O O . LEU A 1 70 ? -14.57 -3.803 11.312 1 82.69 70 LEU A O 1
ATOM 514 N N . GLU A 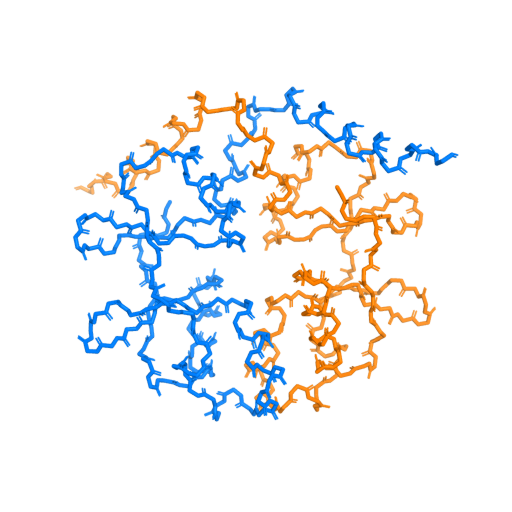1 71 ? -12.5 -3.199 10.844 1 83.75 71 GLU A N 1
ATOM 515 C CA . GLU A 1 71 ? -12.516 -2.064 11.766 1 83.75 71 GLU A CA 1
ATOM 516 C C . GLU A 1 71 ? -12.969 -0.79 11.055 1 83.75 71 GLU A C 1
ATOM 518 O O . GLU A 1 71 ? -12.484 -0.469 9.969 1 83.75 71 GLU A O 1
ATOM 523 N N . THR A 1 72 ? -13.961 -0.139 11.766 1 88.94 72 THR A N 1
ATOM 524 C CA . THR A 1 72 ? -14.516 1.053 11.125 1 88.94 72 THR A CA 1
ATOM 525 C C . THR A 1 72 ? -14.445 2.25 12.07 1 88.94 72 THR A C 1
ATOM 527 O O . THR A 1 72 ? -14.258 2.086 13.281 1 88.94 72 THR A O 1
ATOM 530 N N . VAL A 1 73 ? -14.5 3.381 11.531 1 88.12 73 VAL A N 1
ATOM 531 C CA . VAL A 1 73 ? -14.695 4.617 12.281 1 88.12 73 VAL A CA 1
ATOM 532 C C . VAL A 1 73 ? -16.031 5.242 11.898 1 88.12 73 VAL A C 1
ATOM 534 O O . VAL A 1 73 ? -16.531 5.047 10.789 1 88.12 73 VAL A O 1
ATOM 537 N N . SER A 1 74 ? -16.516 6.012 12.859 1 90.62 74 SER A N 1
ATOM 538 C CA . SER A 1 74 ? -17.812 6.652 12.625 1 90.62 74 SER A CA 1
ATOM 539 C C . SER A 1 74 ? -17.688 7.816 11.648 1 90.62 74 SER A C 1
ATOM 541 O O . SER A 1 74 ? -16.656 8.508 11.641 1 90.62 74 SER A O 1
ATOM 543 N N . LEU A 1 75 ? -18.766 8.039 10.914 1 87.06 75 LEU A N 1
ATOM 544 C CA . LEU A 1 75 ? -18.828 9.164 9.984 1 87.06 75 LEU A CA 1
ATOM 545 C C . LEU A 1 75 ? -18.641 10.484 10.727 1 87.06 75 LEU A C 1
ATOM 547 O O . LEU A 1 75 ? -18.172 11.461 10.141 1 87.06 75 LEU A O 1
ATOM 551 N N . SER A 1 76 ? -18.859 10.461 11.961 1 86.94 76 SER A N 1
ATOM 552 C CA . SER A 1 76 ? -18.797 11.68 12.758 1 86.94 76 SER A CA 1
ATOM 553 C C . SER A 1 76 ? -17.391 11.891 13.32 1 86.94 76 SER A C 1
ATOM 555 O O . SER A 1 76 ? -17.109 12.922 13.945 1 86.94 76 SER A O 1
ATOM 557 N N . ALA A 1 77 ? -16.578 10.898 13.078 1 83.44 77 ALA A N 1
ATOM 558 C CA . ALA A 1 77 ? -15.219 11.016 13.609 1 83.44 77 ALA A CA 1
ATOM 559 C C . ALA A 1 77 ? -14.477 12.172 12.953 1 83.44 77 ALA A C 1
ATOM 561 O O . ALA A 1 77 ? -14.672 12.461 11.773 1 83.44 77 ALA A O 1
ATOM 562 N N . THR A 1 78 ? -13.625 12.852 13.672 1 81.94 78 THR A N 1
ATOM 563 C CA . THR A 1 78 ? -12.797 13.93 13.133 1 81.94 78 THR A CA 1
ATOM 564 C C . THR A 1 78 ? -11.609 13.359 12.359 1 81.94 78 THR A C 1
ATOM 566 O O . THR A 1 78 ? -11.266 12.188 12.516 1 81.94 78 THR A O 1
ATOM 569 N N . ALA A 1 79 ? -11.039 14.195 11.602 1 80.56 79 ALA A N 1
ATOM 570 C CA . ALA A 1 79 ? -9.828 13.805 10.883 1 80.56 79 ALA A CA 1
ATOM 571 C C . ALA A 1 79 ? -8.719 13.414 11.859 1 80.56 79 ALA A C 1
ATOM 573 O O . ALA A 1 79 ? -7.953 12.484 11.586 1 80.56 79 ALA A O 1
ATOM 574 N N . ASN A 1 80 ? -8.727 14.078 12.938 1 81.62 80 ASN A N 1
ATOM 575 C CA . ASN A 1 80 ? -7.719 13.766 13.945 1 81.62 80 ASN A CA 1
ATOM 576 C C . ASN A 1 80 ? -7.922 12.375 14.531 1 81.62 80 ASN A C 1
ATOM 578 O O . ASN A 1 80 ? -6.957 11.633 14.734 1 81.62 80 ASN A O 1
ATOM 582 N N . ARG A 1 81 ? -9.102 12.109 14.82 1 83.75 81 ARG A N 1
ATOM 583 C CA . ARG A 1 81 ? -9.406 10.781 15.344 1 83.75 81 ARG A CA 1
ATOM 584 C C . ARG A 1 81 ? -9.07 9.703 14.312 1 83.75 81 ARG A C 1
ATOM 586 O O . ARG A 1 81 ? -8.523 8.648 14.664 1 83.75 81 ARG A O 1
ATOM 593 N N . ALA A 1 82 ? -9.453 10.008 13.102 1 85 82 ALA A N 1
ATOM 594 C CA . ALA A 1 82 ? -9.125 9.062 12.031 1 85 82 ALA A CA 1
ATOM 595 C C . ALA A 1 82 ? -7.621 8.859 11.922 1 85 82 ALA A C 1
ATOM 597 O O . ALA A 1 82 ? -7.148 7.723 11.812 1 85 82 ALA A O 1
ATOM 598 N N . ALA A 1 83 ? -6.891 9.945 11.984 1 84 83 ALA A N 1
ATOM 599 C CA . ALA A 1 83 ? -5.434 9.875 11.891 1 84 83 ALA A CA 1
ATOM 600 C C . ALA A 1 83 ? -4.852 9.055 13.039 1 84 83 ALA A C 1
ATOM 602 O O . ALA A 1 83 ? -3.965 8.227 12.828 1 84 83 ALA A O 1
ATOM 603 N N . HIS A 1 84 ? -5.367 9.273 14.195 1 84.19 84 HIS A N 1
ATOM 604 C CA . HIS A 1 84 ? -4.914 8.539 15.375 1 84.19 84 HIS A CA 1
ATOM 605 C C . HIS A 1 84 ? -5.223 7.051 15.234 1 84.19 84 HIS A C 1
ATOM 607 O O . HIS A 1 84 ? -4.379 6.207 15.562 1 84.19 84 HIS A O 1
ATOM 613 N N . THR A 1 85 ? -6.355 6.766 14.758 1 85.62 85 THR A N 1
ATOM 614 C CA . THR A 1 85 ? -6.762 5.375 14.594 1 85.62 85 THR A CA 1
ATOM 615 C C . THR A 1 85 ? -5.863 4.668 13.578 1 85.62 85 THR A C 1
ATOM 617 O O . THR A 1 85 ? -5.402 3.553 13.828 1 85.62 85 THR A O 1
ATOM 620 N N . LEU A 1 86 ? -5.629 5.352 12.508 1 86.38 86 LEU A N 1
ATOM 621 C CA . LEU A 1 86 ? -4.766 4.789 11.477 1 86.38 86 LEU A CA 1
ATOM 622 C C . LEU A 1 86 ? -3.363 4.535 12.023 1 86.38 86 LEU A C 1
ATOM 624 O O . LEU A 1 86 ? -2.805 3.453 11.828 1 86.38 86 LEU A O 1
ATOM 628 N N . ARG A 1 87 ? -2.879 5.438 12.719 1 82.62 87 ARG A N 1
ATOM 629 C CA . ARG A 1 87 ? -1.529 5.336 13.266 1 82.62 87 ARG A CA 1
ATOM 630 C C . ARG A 1 87 ? -1.445 4.238 14.32 1 82.62 87 ARG A C 1
ATOM 632 O O . ARG A 1 87 ? -0.544 3.4 14.273 1 82.62 87 ARG A O 1
ATOM 639 N N . ASP A 1 88 ? -2.375 4.254 15.25 1 84.44 88 ASP A N 1
ATOM 640 C CA . ASP A 1 88 ? -2.365 3.307 16.359 1 84.44 88 ASP A CA 1
ATOM 641 C C . ASP A 1 88 ? -2.555 1.876 15.859 1 84.44 88 ASP A C 1
ATOM 643 O O . ASP A 1 88 ? -1.951 0.942 16.391 1 84.44 88 ASP A O 1
ATOM 647 N N . ALA A 1 89 ? -3.348 1.741 14.852 1 84.5 89 ALA A N 1
ATOM 648 C CA . ALA A 1 89 ? -3.641 0.414 14.32 1 84.5 89 ALA A CA 1
ATOM 649 C C . ALA A 1 89 ? -2.578 -0.016 13.312 1 84.5 89 ALA A C 1
ATOM 651 O O . ALA A 1 89 ? -2.514 -1.187 12.93 1 84.5 89 ALA A O 1
ATOM 652 N N . GLY A 1 90 ? -1.789 0.853 12.844 1 81.94 90 GLY A N 1
ATOM 653 C CA . GLY A 1 90 ? -0.762 0.56 11.852 1 81.94 90 GLY A CA 1
ATOM 654 C C . GLY A 1 90 ? -1.324 0.265 10.477 1 81.94 90 GLY A C 1
ATOM 655 O O . GLY A 1 90 ? -0.808 -0.596 9.766 1 81.94 90 GLY A O 1
ATOM 656 N N . VAL A 1 91 ? -2.482 0.847 10.266 1 86.44 91 VAL A N 1
ATOM 657 C CA . VAL A 1 91 ? -3.127 0.607 8.977 1 86.44 91 VAL A CA 1
ATOM 658 C C . VAL A 1 91 ? -3.195 1.91 8.188 1 86.44 91 VAL A C 1
ATOM 660 O O . VAL A 1 91 ? -3.115 2.998 8.758 1 86.44 91 VAL A O 1
ATOM 663 N N . SER A 1 92 ? -3.342 1.765 6.848 1 87.31 92 SER A N 1
ATOM 664 C CA . SER A 1 92 ? -3.375 2.947 5.992 1 87.31 92 SER A CA 1
ATOM 665 C C . SER A 1 92 ? -4.766 3.162 5.402 1 87.31 92 SER A C 1
ATOM 667 O O . SER A 1 92 ? -5 4.148 4.699 1 87.31 92 SER A O 1
ATOM 669 N N . HIS A 1 93 ? -5.688 2.297 5.66 1 89.88 93 HIS A N 1
ATOM 670 C CA . HIS A 1 93 ? -7.059 2.346 5.172 1 89.88 93 HIS A CA 1
ATOM 671 C C . HIS A 1 93 ? -8.055 2.113 6.301 1 89.88 93 HIS A C 1
ATOM 673 O O . HIS A 1 93 ? -7.957 1.121 7.027 1 89.88 93 HIS A O 1
ATOM 679 N N . LEU A 1 94 ? -8.945 3.018 6.398 1 90.69 94 LEU A N 1
ATOM 680 C CA . LEU A 1 94 ? -9.922 2.947 7.484 1 90.69 94 LEU A CA 1
ATOM 681 C C . LEU A 1 94 ? -11.336 3.107 6.957 1 90.69 94 LEU A C 1
ATOM 683 O O . LEU A 1 94 ? -11.742 4.207 6.57 1 90.69 94 LEU A O 1
ATOM 687 N N . PRO A 1 95 ? -12.125 2.025 6.922 1 92.31 95 PRO A N 1
ATOM 688 C CA . PRO A 1 95 ? -13.523 2.129 6.504 1 92.31 95 PRO A CA 1
ATOM 689 C C . PRO A 1 95 ? -14.344 3.041 7.41 1 92.31 95 PRO A C 1
ATOM 691 O O . PRO A 1 95 ? -14.133 3.064 8.625 1 92.31 95 PRO A O 1
ATOM 694 N N . VAL A 1 96 ? -15.266 3.754 6.82 1 90.31 96 VAL A N 1
ATOM 695 C CA . VAL A 1 96 ? -16.141 4.676 7.523 1 90.31 96 VAL A CA 1
ATOM 696 C C . VAL A 1 96 ? -17.578 4.164 7.465 1 90.31 96 VAL A C 1
ATOM 698 O O . VAL A 1 96 ? -18.078 3.826 6.391 1 90.31 96 VAL A O 1
ATOM 701 N N . ALA A 1 97 ? -18.094 4.133 8.633 1 90 97 ALA A N 1
ATOM 702 C CA . ALA A 1 97 ? -19.469 3.639 8.711 1 90 97 ALA A CA 1
ATOM 703 C C . ALA A 1 97 ? -20.406 4.723 9.211 1 90 97 ALA A C 1
ATOM 705 O O . ALA A 1 97 ? -20.031 5.539 10.055 1 90 97 ALA A O 1
ATOM 706 N N . ASP A 1 98 ? -21.531 4.789 8.562 1 88.06 98 ASP A N 1
ATOM 707 C CA . ASP A 1 98 ? -22.688 5.527 9.086 1 88.06 98 ASP A CA 1
ATOM 708 C C . ASP A 1 98 ? -23.75 4.574 9.609 1 88.06 98 ASP A C 1
ATOM 710 O O . ASP A 1 98 ? -24.547 4.035 8.836 1 88.06 98 ASP A O 1
ATOM 714 N N . GLY A 1 99 ? -23.734 4.398 10.961 1 84.44 99 GLY A N 1
ATOM 715 C CA . GLY A 1 99 ? -24.531 3.303 11.5 1 84.44 99 GLY A CA 1
ATOM 716 C C . GLY A 1 99 ? -24.062 1.938 11.039 1 84.44 99 GLY A C 1
ATOM 717 O O . GLY A 1 99 ? -22.891 1.591 11.211 1 84.44 99 GLY A O 1
ATOM 718 N N . LEU A 1 100 ? -24.938 1.218 10.352 1 81.12 100 LEU A N 1
ATOM 719 C CA . LEU A 1 100 ? -24.594 -0.128 9.898 1 81.12 100 LEU A CA 1
ATOM 720 C C . LEU A 1 100 ? -24.125 -0.111 8.453 1 81.12 100 LEU A C 1
ATOM 722 O O . LEU A 1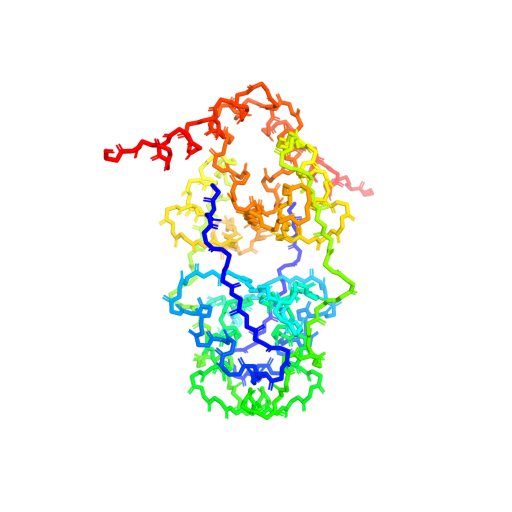 100 ? -23.672 -1.135 7.926 1 81.12 100 LEU A O 1
ATOM 726 N N . ASP A 1 101 ? -24.062 1.106 7.91 1 85.25 101 ASP A N 1
ATOM 727 C CA . ASP A 1 101 ? -23.75 1.195 6.488 1 85.25 101 ASP A CA 1
ATOM 728 C C . ASP A 1 101 ? -22.328 1.692 6.273 1 85.25 101 ASP A C 1
ATOM 730 O O . ASP A 1 101 ? -21.906 2.686 6.875 1 85.25 101 ASP A O 1
ATOM 734 N N . LEU A 1 102 ? -21.609 0.91 5.512 1 88.31 102 LEU A N 1
ATOM 735 C CA . LEU A 1 102 ? -20.297 1.372 5.09 1 88.31 102 LEU A CA 1
ATOM 736 C C . LEU A 1 102 ? -20.422 2.484 4.055 1 88.31 102 LEU A C 1
ATOM 738 O O . LEU A 1 102 ? -21.031 2.297 3.002 1 88.31 102 LEU A O 1
ATOM 742 N N . VAL A 1 103 ? -19.828 3.674 4.336 1 86.44 103 VAL A N 1
ATOM 743 C CA . VAL A 1 103 ? -20.094 4.812 3.463 1 86.44 103 VAL A CA 1
ATOM 744 C C . VAL A 1 103 ? -18.812 5.223 2.744 1 86.44 103 VAL A C 1
ATOM 746 O O . VAL A 1 103 ? -18.859 5.992 1.781 1 86.44 103 VAL A O 1
ATOM 749 N N . GLY A 1 104 ? -17.672 4.75 3.223 1 88.44 104 GLY A N 1
ATOM 750 C CA . GLY A 1 104 ? -16.438 5.098 2.543 1 88.44 104 GLY A CA 1
ATOM 751 C C . GLY A 1 104 ? -15.203 4.555 3.236 1 88.44 104 GLY A C 1
ATOM 752 O O . GLY A 1 104 ? -15.305 3.719 4.137 1 88.44 104 GLY A O 1
ATOM 753 N N . ILE A 1 105 ? -14.07 4.906 2.688 1 90.31 105 ILE A N 1
ATOM 754 C CA . ILE A 1 105 ? -12.766 4.566 3.248 1 90.31 105 ILE A CA 1
ATOM 755 C C . ILE A 1 105 ? -11.898 5.82 3.328 1 90.31 105 ILE A C 1
ATOM 757 O O . ILE A 1 105 ? -11.812 6.586 2.365 1 90.31 105 ILE A O 1
ATOM 761 N N . VAL A 1 106 ? -11.359 6.07 4.488 1 87.62 106 VAL A N 1
ATOM 762 C CA . VAL A 1 106 ? -10.383 7.145 4.633 1 87.62 106 VAL A CA 1
ATOM 763 C C . VAL A 1 106 ? -8.977 6.559 4.68 1 87.62 106 VAL A C 1
ATOM 765 O O . VAL A 1 106 ? -8.742 5.535 5.328 1 87.62 106 VAL A O 1
ATOM 768 N N . THR A 1 107 ? -8.07 7.227 3.924 1 87.44 107 THR A N 1
ATOM 769 C CA . THR A 1 107 ? -6.699 6.727 3.863 1 87.44 107 THR A CA 1
ATOM 770 C C . THR A 1 107 ? -5.719 7.766 4.402 1 87.44 107 THR A C 1
ATOM 772 O O . THR A 1 107 ? -6.082 8.93 4.586 1 87.44 107 THR A O 1
ATOM 775 N N . THR A 1 108 ? -4.516 7.254 4.695 1 85.19 108 THR A N 1
ATOM 776 C CA . THR A 1 108 ? -3.457 8.172 5.102 1 85.19 108 THR A CA 1
ATOM 777 C C . THR A 1 108 ? -3.215 9.227 4.023 1 85.19 108 THR A C 1
ATOM 779 O O . THR A 1 108 ? -2.906 10.383 4.332 1 85.19 108 THR A O 1
ATOM 782 N N . THR A 1 109 ? -3.389 8.805 2.818 1 81.31 109 THR A N 1
ATOM 783 C CA . THR A 1 109 ? -3.221 9.742 1.712 1 81.31 109 THR A CA 1
ATOM 784 C C . THR A 1 109 ? -4.27 10.852 1.777 1 81.31 109 THR A C 1
ATOM 786 O O . THR A 1 109 ? -3.973 12.016 1.492 1 81.31 109 THR A O 1
ATOM 789 N N . ASP A 1 110 ? -5.453 10.492 2.09 1 79.75 110 ASP A N 1
ATOM 790 C CA . ASP A 1 110 ? -6.52 11.477 2.236 1 79.75 110 ASP A CA 1
ATOM 791 C C . ASP A 1 110 ? -6.137 12.555 3.25 1 79.75 110 ASP A C 1
ATOM 793 O O . ASP A 1 110 ? -6.535 13.711 3.113 1 79.75 110 ASP A O 1
ATOM 797 N N . LEU A 1 111 ? -5.324 12.156 4.199 1 80.12 111 LEU A N 1
ATOM 798 C CA . LEU A 1 111 ? -5.059 13.031 5.336 1 80.12 111 LEU A CA 1
ATOM 799 C C . LEU A 1 111 ? -3.852 13.922 5.066 1 80.12 111 LEU A C 1
ATOM 801 O O . LEU A 1 111 ? -3.66 14.938 5.742 1 80.12 111 LEU A O 1
ATOM 805 N N . VAL A 1 112 ? -2.889 13.578 4.176 1 75.69 112 VAL A N 1
ATOM 806 C CA . VAL A 1 112 ? -1.734 14.398 3.822 1 75.69 112 VAL A CA 1
ATOM 807 C C . VAL A 1 112 ? -2.197 15.656 3.086 1 75.69 112 VAL A C 1
ATOM 809 O O . VAL A 1 112 ? -1.597 16.719 3.23 1 75.69 112 VAL A O 1
ATOM 812 N N . GLY A 1 113 ? -3.023 15.734 2.199 1 62.34 113 GLY A N 1
ATOM 813 C CA . GLY A 1 113 ? -3.508 16.906 1.475 1 62.34 113 GLY A CA 1
ATOM 814 C C . GLY A 1 113 ? -4.078 17.969 2.385 1 62.34 113 GLY A C 1
ATOM 815 O O . GLY A 1 113 ? -4.164 19.141 1.995 1 62.34 113 GLY A O 1
ATOM 816 N N . VAL A 1 114 ? -4.398 17.656 3.418 1 53 114 VAL A N 1
ATOM 817 C CA . VAL A 1 114 ? -5.074 18.609 4.281 1 53 114 VAL A CA 1
ATOM 818 C C . VAL A 1 114 ? -4.051 19.547 4.926 1 53 114 VAL A C 1
ATOM 820 O O . VAL A 1 114 ? -4.395 20.625 5.391 1 53 114 VAL A O 1
ATOM 823 N N . ARG A 1 115 ? -2.574 19.234 4.855 1 50.69 115 ARG A N 1
ATOM 824 C CA . ARG A 1 115 ? -1.543 19.953 5.602 1 50.69 115 ARG A CA 1
ATOM 825 C C . ARG A 1 115 ? -1.198 21.266 4.918 1 50.69 115 ARG A C 1
ATOM 827 O O . ARG A 1 115 ? -0.423 22.062 5.453 1 50.69 115 ARG A O 1
ATOM 834 N N . ASP A 1 116 ? -1.29 21.578 3.67 1 46.03 116 ASP A N 1
ATOM 835 C CA . ASP A 1 116 ? -0.808 22.875 3.246 1 46.03 116 ASP A CA 1
ATOM 836 C C . ASP A 1 116 ? -0.88 23.891 4.391 1 46.03 116 ASP A C 1
ATOM 838 O O . ASP A 1 116 ? -0.018 24.766 4.512 1 46.03 116 ASP A O 1
ATOM 842 N N . HIS A 1 117 ? -1.736 23.953 5.281 1 40.41 117 HIS A N 1
ATOM 843 C CA . HIS A 1 117 ? -1.715 25.031 6.266 1 40.41 117 HIS A CA 1
ATOM 844 C C . HIS A 1 117 ? -0.782 24.703 7.426 1 40.41 117 HIS A C 1
ATOM 846 O O . HIS A 1 117 ? -0.602 25.516 8.336 1 40.41 117 HIS A O 1
ATOM 852 N N . LEU A 1 118 ? -0.405 23.484 7.68 1 41.88 118 LEU A N 1
ATOM 853 C CA . LEU A 1 118 ? 0.37 23.062 8.844 1 41.88 118 LEU A CA 1
ATOM 854 C C . LEU A 1 118 ? 1.865 23.188 8.578 1 41.88 118 LEU A C 1
ATOM 856 O O . LEU A 1 118 ? 2.684 22.719 9.367 1 41.88 118 LEU A O 1
ATOM 860 N N . ASP A 1 119 ? 2.385 23.609 7.645 1 44.19 119 ASP A N 1
ATOM 861 C CA . ASP A 1 119 ? 3.773 23.828 7.25 1 44.19 119 ASP A CA 1
ATOM 862 C C . ASP A 1 119 ? 4.629 24.25 8.445 1 44.19 119 ASP A C 1
ATOM 864 O O . ASP A 1 119 ? 5.816 23.922 8.508 1 44.19 119 ASP A O 1
ATOM 868 N N . ALA A 1 120 ? 4.215 25.141 9.414 1 40.28 120 ALA A N 1
ATOM 869 C CA . ALA A 1 120 ? 5.191 25.625 10.391 1 40.28 120 ALA A CA 1
ATOM 870 C C . ALA A 1 120 ? 5.648 24.5 11.312 1 40.28 120 ALA A C 1
ATOM 872 O O . ALA A 1 120 ? 6.82 24.438 11.695 1 40.28 120 ALA A O 1
ATOM 873 N N . ASP A 1 121 ? 4.797 23.641 11.789 1 37.03 121 ASP A N 1
ATOM 874 C CA . ASP A 1 121 ? 5.086 22.719 12.891 1 37.03 121 ASP A CA 1
ATOM 875 C C . ASP A 1 121 ? 5.781 21.453 12.383 1 37.03 121 ASP A C 1
ATOM 877 O O . ASP A 1 121 ? 6.539 20.828 13.125 1 37.03 121 ASP A O 1
ATOM 881 N N . ALA A 1 122 ? 5.578 20.906 11.266 1 40.78 122 ALA A N 1
ATOM 882 C CA . ALA A 1 122 ? 6.223 19.734 10.695 1 40.78 122 ALA A CA 1
ATOM 883 C C . ALA A 1 122 ? 7.727 19.953 10.547 1 40.78 122 ALA A C 1
ATOM 885 O O . ALA A 1 122 ? 8.516 19.016 10.719 1 40.78 122 ALA A O 1
ATOM 886 N N . GLU A 1 123 ? 8.164 21.172 10.312 1 41.62 123 GLU A N 1
ATOM 887 C CA . GLU A 1 123 ? 9.586 21.5 10.383 1 41.62 123 GLU A CA 1
ATOM 888 C C . GLU A 1 123 ? 10.195 21.062 11.703 1 41.62 123 GLU A C 1
ATOM 890 O O . GLU A 1 123 ? 11.328 20.578 11.742 1 41.62 123 GLU A O 1
ATOM 895 N N . HIS A 1 124 ? 9.438 21.234 12.727 1 39.94 124 HIS A N 1
ATOM 896 C CA . HIS A 1 124 ? 9.969 20.938 14.055 1 39.94 124 HIS A CA 1
ATOM 897 C C . HIS A 1 124 ? 10.102 19.438 14.281 1 39.94 124 HIS A C 1
ATOM 899 O O . HIS A 1 124 ? 11.102 18.984 14.844 1 39.94 124 HIS A O 1
ATOM 905 N N . ALA A 1 125 ? 9.164 18.609 13.875 1 37.38 125 ALA A N 1
ATOM 906 C CA . ALA A 1 125 ? 9.211 17.172 14.141 1 37.38 125 ALA A CA 1
ATOM 907 C C . ALA A 1 125 ? 10.305 16.5 13.32 1 37.38 125 ALA A C 1
ATOM 909 O O . ALA A 1 125 ? 10.977 15.586 13.805 1 37.38 125 ALA A O 1
ATOM 910 N N . LEU A 1 126 ? 10.539 16.828 12.109 1 41.47 126 LEU A N 1
ATOM 911 C CA . LEU A 1 126 ? 11.617 16.281 11.297 1 41.47 126 LEU A CA 1
ATOM 912 C C . LEU A 1 126 ? 12.977 16.547 11.938 1 41.47 126 LEU A C 1
ATOM 914 O O . LEU A 1 126 ? 13.867 15.688 11.898 1 41.47 126 LEU A O 1
ATOM 918 N N . ARG A 1 127 ? 13.102 17.688 12.562 1 41.88 127 ARG A N 1
ATOM 919 C CA . ARG A 1 127 ? 14.344 18 13.266 1 41.88 127 ARG A CA 1
ATOM 920 C C . ARG A 1 127 ? 14.547 17.062 14.453 1 41.88 127 ARG A C 1
ATOM 922 O O . ARG A 1 127 ? 15.68 16.703 14.773 1 41.88 127 ARG A O 1
ATOM 929 N N . GLU A 1 128 ? 13.516 16.641 15.086 1 40.62 128 GLU A N 1
ATOM 930 C CA . GLU A 1 128 ? 13.68 15.805 16.266 1 40.62 128 GLU A CA 1
ATOM 931 C C . GLU A 1 128 ? 14.047 14.375 15.898 1 40.62 128 GLU A C 1
ATOM 933 O O . GLU A 1 128 ? 14.836 13.727 16.594 1 40.62 128 GLU A O 1
ATOM 938 N N . ARG A 1 129 ? 13.438 13.82 14.953 1 39 129 ARG A N 1
ATOM 939 C CA . ARG A 1 129 ? 13.812 12.469 14.555 1 39 129 ARG A CA 1
ATOM 940 C C . ARG A 1 129 ? 15.211 12.445 13.953 1 39 129 ARG A C 1
ATOM 942 O O . ARG A 1 129 ? 15.922 11.438 14.07 1 39 129 ARG A O 1
ATOM 949 N N . THR A 1 130 ? 15.609 13.375 13.258 1 41.16 130 THR A N 1
ATOM 950 C CA . THR A 1 130 ? 17.016 13.508 12.859 1 41.16 130 THR A CA 1
ATOM 951 C C . THR A 1 130 ? 17.906 13.688 14.086 1 41.16 130 THR A C 1
ATOM 953 O O . THR A 1 130 ? 19.047 13.211 14.102 1 41.16 130 THR A O 1
ATOM 956 N N . ALA A 1 131 ? 17.438 14.484 15.094 1 42.38 131 ALA A N 1
ATOM 957 C CA . ALA A 1 131 ? 18.25 14.641 16.297 1 42.38 131 ALA A CA 1
ATOM 958 C C . ALA A 1 131 ? 18.375 13.32 17.062 1 42.38 131 ALA A C 1
ATOM 960 O O . ALA A 1 131 ? 19.422 13.016 17.625 1 42.38 131 ALA A O 1
ATOM 961 N N . TRP A 1 132 ? 17.406 12.508 17.156 1 37.09 132 TRP A N 1
ATOM 962 C CA . TRP A 1 132 ? 17.516 11.273 17.922 1 37.09 132 TRP A CA 1
ATOM 963 C C . TRP A 1 132 ? 18.406 10.266 17.219 1 37.09 132 TRP A C 1
ATOM 965 O O . TRP A 1 132 ? 19.062 9.445 17.859 1 37.09 132 TRP A O 1
ATOM 975 N N . GLU A 1 133 ? 18.422 10.18 15.984 1 39.25 133 GLU A N 1
ATOM 976 C CA . GLU A 1 133 ? 19.344 9.234 15.367 1 39.25 133 GLU A CA 1
ATOM 977 C C . GLU A 1 133 ? 20.781 9.75 15.414 1 39.25 133 GLU A C 1
ATOM 979 O O . GLU A 1 133 ? 21.734 8.984 15.258 1 39.25 133 GLU A O 1
ATOM 984 N N . GLN A 1 134 ? 20.984 11.055 15.539 1 36.44 134 GLN A N 1
ATOM 985 C CA . GLN A 1 134 ? 22.328 11.57 15.734 1 36.44 134 GLN A CA 1
ATOM 986 C C . GLN A 1 134 ? 22.719 11.539 17.203 1 36.44 134 GLN A C 1
ATOM 988 O O . GLN A 1 134 ? 23.75 12.102 17.594 1 36.44 1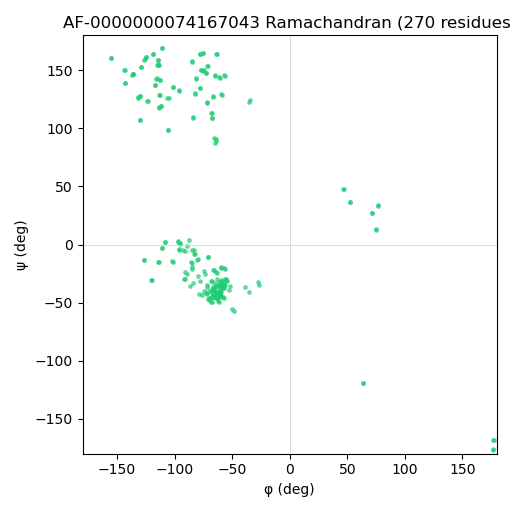34 GLN A O 1
ATOM 993 N N . THR A 1 135 ? 21.844 11.172 18.094 1 34.62 135 THR A N 1
ATOM 994 C CA . THR A 1 135 ? 22.5 11.078 19.391 1 34.62 135 THR A CA 1
ATOM 995 C C . THR A 1 135 ? 23.562 9.977 19.391 1 34.62 135 THR A C 1
ATOM 997 O O . THR A 1 135 ? 23.234 8.797 19.234 1 34.62 135 THR A O 1
ATOM 1000 N N . PRO A 1 136 ? 24.672 10.289 19.047 1 37.41 136 PRO A N 1
ATOM 1001 C CA . PRO A 1 136 ? 25.828 9.461 19.375 1 37.41 136 PRO A CA 1
ATOM 1002 C C . PRO A 1 136 ? 25.734 8.797 20.734 1 37.41 136 PRO A C 1
ATOM 1004 O O . PRO A 1 136 ? 25.078 9.336 21.641 1 37.41 136 PRO A O 1
ATOM 1007 N N . ASP A 1 137 ? 25.812 7.469 20.812 1 30.53 137 ASP A N 1
ATOM 1008 C CA . ASP A 1 137 ? 26.531 7.152 22.047 1 30.53 137 ASP A CA 1
ATOM 1009 C C . ASP A 1 137 ? 27.766 8.039 22.203 1 30.53 137 ASP A C 1
ATOM 1011 O O . ASP A 1 137 ? 28.422 8.383 21.219 1 30.53 137 ASP A O 1
ATOM 1015 N N . MET B 1 1 ? 12.055 9.578 9.844 1 44.22 1 MET B N 1
ATOM 1016 C CA . MET B 1 1 ? 12.617 9.078 8.586 1 44.22 1 MET B CA 1
ATOM 1017 C C . MET B 1 1 ? 13.227 7.695 8.773 1 44.22 1 MET B C 1
ATOM 1019 O O . MET B 1 1 ? 13.727 7.375 9.859 1 44.22 1 MET B O 1
ATOM 1023 N N . THR B 1 2 ? 12.742 6.668 8.156 1 49.84 2 THR B N 1
ATOM 1024 C CA . THR B 1 2 ? 13.367 5.355 8.273 1 49.84 2 THR B CA 1
ATOM 1025 C C . THR B 1 2 ? 14.75 5.359 7.633 1 49.84 2 THR B C 1
ATOM 1027 O O . THR B 1 2 ? 14.898 5.719 6.465 1 49.84 2 THR B O 1
ATOM 1030 N N . THR B 1 3 ? 15.906 5.648 8.375 1 58.16 3 THR B N 1
ATOM 1031 C CA . THR B 1 3 ? 17.281 5.809 7.906 1 58.16 3 THR B CA 1
ATOM 1032 C C . THR B 1 3 ? 17.688 4.641 7.016 1 58.16 3 THR B C 1
ATOM 1034 O O . THR B 1 3 ? 18.422 4.816 6.047 1 58.16 3 THR B O 1
ATOM 1037 N N . ALA B 1 4 ? 17.594 3.35 7.484 1 63.78 4 ALA B N 1
ATOM 1038 C CA . ALA B 1 4 ? 18.188 2.33 6.625 1 63.78 4 ALA B CA 1
ATOM 1039 C C . ALA B 1 4 ? 17.219 1.887 5.539 1 63.78 4 ALA B C 1
ATOM 1041 O O . ALA B 1 4 ? 16.125 1.407 5.84 1 63.78 4 ALA B O 1
ATOM 1042 N N . VAL B 1 5 ? 17.625 2.348 4.309 1 81.81 5 VAL B N 1
ATOM 1043 C CA . VAL B 1 5 ? 16.828 2.008 3.139 1 81.81 5 VAL B CA 1
ATOM 1044 C C . VAL B 1 5 ? 16.922 0.508 2.865 1 81.81 5 VAL B C 1
ATOM 1046 O O . VAL B 1 5 ? 18.016 -0.039 2.748 1 81.81 5 VAL B O 1
ATOM 1049 N N . VAL B 1 6 ? 15.906 -0.212 3.01 1 92.81 6 VAL B N 1
ATOM 1050 C CA . VAL B 1 6 ? 15.867 -1.622 2.637 1 92.81 6 VAL B CA 1
ATOM 1051 C C . VAL B 1 6 ? 15.977 -1.759 1.12 1 92.81 6 VAL B C 1
ATOM 1053 O O . VAL B 1 6 ? 15.281 -1.065 0.376 1 92.81 6 VAL B O 1
ATOM 1056 N N . ALA B 1 7 ? 16.953 -2.592 0.684 1 95.19 7 ALA B N 1
ATOM 1057 C CA . ALA B 1 7 ? 17.203 -2.717 -0.75 1 95.19 7 ALA B CA 1
ATOM 1058 C C . ALA B 1 7 ? 17.219 -4.184 -1.179 1 95.19 7 ALA B C 1
ATOM 1060 O O . ALA B 1 7 ? 17.484 -5.07 -0.367 1 95.19 7 ALA B O 1
ATOM 1061 N N . VAL B 1 8 ? 16.875 -4.438 -2.432 1 97.12 8 VAL B N 1
ATOM 1062 C CA . VAL B 1 8 ? 16.938 -5.758 -3.047 1 97.12 8 VAL B CA 1
ATOM 1063 C C . VAL B 1 8 ? 17.547 -5.648 -4.445 1 97.12 8 VAL B C 1
ATOM 1065 O O . VAL B 1 8 ? 17.359 -4.645 -5.137 1 97.12 8 VAL B O 1
ATOM 1068 N N . PRO B 1 9 ? 18.297 -6.707 -4.852 1 97.69 9 PRO B N 1
ATOM 1069 C CA . PRO B 1 9 ? 18.812 -6.672 -6.223 1 97.69 9 PRO B CA 1
ATOM 1070 C C . PRO B 1 9 ? 17.719 -6.875 -7.27 1 97.69 9 PRO B C 1
ATOM 1072 O O . PRO B 1 9 ? 16.719 -7.559 -7.004 1 97.69 9 PRO B O 1
ATOM 1075 N N . ALA B 1 10 ? 17.969 -6.336 -8.453 1 97 10 ALA B N 1
ATOM 1076 C CA . ALA B 1 10 ? 16.984 -6.371 -9.531 1 97 10 ALA B CA 1
ATOM 1077 C C . ALA B 1 10 ? 16.703 -7.805 -9.969 1 97 10 ALA B C 1
ATOM 1079 O O . ALA B 1 10 ? 15.609 -8.102 -10.445 1 97 10 ALA B O 1
ATOM 1080 N N . ASP B 1 11 ? 17.594 -8.688 -9.75 1 97.19 11 ASP B N 1
ATOM 1081 C CA . ASP B 1 11 ? 17.438 -10.047 -10.266 1 97.19 11 ASP B CA 1
ATOM 1082 C C . ASP B 1 11 ? 16.844 -10.969 -9.203 1 97.19 11 ASP B C 1
ATOM 1084 O O . ASP B 1 11 ? 16.578 -12.141 -9.477 1 97.19 11 ASP B O 1
ATOM 1088 N N . ALA B 1 12 ? 16.672 -10.43 -8.039 1 98.12 12 ALA B N 1
ATOM 1089 C CA . ALA B 1 12 ? 15.977 -11.211 -7.008 1 98.12 12 ALA B CA 1
ATOM 1090 C C . ALA B 1 12 ? 14.547 -11.516 -7.422 1 98.12 12 ALA B C 1
ATOM 1092 O O . ALA B 1 12 ? 14.023 -10.922 -8.367 1 98.12 12 ALA B O 1
ATOM 1093 N N . SER B 1 13 ? 13.914 -12.492 -6.742 1 98.75 13 SER B N 1
ATOM 1094 C CA . SER B 1 13 ? 12.508 -12.789 -6.996 1 98.75 13 SER B CA 1
ATOM 1095 C C . SER B 1 13 ? 11.594 -11.875 -6.191 1 98.75 13 SER B C 1
ATOM 1097 O O . SER B 1 13 ? 12.008 -11.32 -5.172 1 98.75 13 SER B O 1
ATOM 1099 N N . LEU B 1 14 ? 10.391 -11.742 -6.648 1 98.75 14 LEU B N 1
ATOM 1100 C CA . LEU B 1 14 ? 9.398 -11.016 -5.867 1 98.75 14 LEU B CA 1
ATOM 1101 C C . LEU B 1 14 ? 9.203 -11.664 -4.5 1 98.75 14 LEU B C 1
ATOM 1103 O O . LEU B 1 14 ? 8.945 -10.969 -3.514 1 98.75 14 LEU B O 1
ATOM 1107 N N . HIS B 1 15 ? 9.383 -12.914 -4.457 1 98.88 15 HIS B N 1
ATOM 1108 C CA . HIS B 1 15 ? 9.258 -13.609 -3.184 1 98.88 15 HIS B CA 1
ATOM 1109 C C . HIS B 1 15 ? 10.32 -13.141 -2.193 1 98.88 15 HIS B C 1
ATOM 1111 O O . HIS B 1 15 ? 10.008 -12.859 -1.033 1 98.88 15 HIS B O 1
ATOM 1117 N N . ASP B 1 16 ? 11.555 -13.062 -2.691 1 98.69 16 ASP B N 1
ATOM 1118 C CA . ASP B 1 16 ? 12.641 -12.57 -1.852 1 98.69 16 ASP B CA 1
ATOM 1119 C C . ASP B 1 16 ? 12.375 -11.141 -1.398 1 98.69 16 ASP B C 1
ATOM 1121 O O . ASP B 1 16 ? 12.625 -10.789 -0.242 1 98.69 16 ASP B O 1
ATOM 1125 N N . ALA B 1 17 ? 11.914 -10.367 -2.314 1 98.62 17 ALA B N 1
ATOM 1126 C CA . ALA B 1 17 ? 11.609 -8.977 -1.997 1 98.62 17 ALA B CA 1
ATOM 1127 C C . ALA B 1 17 ? 10.492 -8.883 -0.959 1 98.62 17 ALA B C 1
ATOM 1129 O O . ALA B 1 17 ? 10.594 -8.109 0 1 98.62 17 ALA B O 1
ATOM 1130 N N . ALA B 1 18 ? 9.461 -9.641 -1.13 1 98.75 18 ALA B N 1
ATOM 1131 C CA . ALA B 1 18 ? 8.352 -9.664 -0.176 1 98.75 18 ALA B CA 1
ATOM 1132 C C . ALA B 1 18 ? 8.828 -10.102 1.206 1 98.75 18 ALA B C 1
ATOM 1134 O O . ALA B 1 18 ? 8.422 -9.531 2.221 1 98.75 18 ALA B O 1
ATOM 1135 N N . ASP B 1 19 ? 9.703 -11.102 1.217 1 98.75 19 ASP B N 1
ATOM 1136 C CA . ASP B 1 19 ? 10.273 -11.578 2.477 1 98.75 19 ASP B CA 1
ATOM 1137 C C . ASP B 1 19 ? 10.969 -10.445 3.227 1 98.75 19 ASP B C 1
ATOM 1139 O O . ASP B 1 19 ? 10.742 -10.258 4.422 1 98.75 19 ASP B O 1
ATOM 1143 N N . ARG B 1 20 ? 11.719 -9.734 2.525 1 97.56 20 ARG B N 1
ATOM 1144 C CA . ARG B 1 20 ? 12.461 -8.633 3.123 1 97.56 20 ARG B CA 1
ATOM 1145 C C . ARG B 1 20 ? 11.516 -7.539 3.615 1 97.56 20 ARG B C 1
ATOM 1147 O O . ARG B 1 20 ? 11.695 -7.012 4.715 1 97.56 20 ARG B O 1
ATOM 1154 N N . MET B 1 21 ? 10.562 -7.207 2.842 1 96.69 21 MET B N 1
ATOM 1155 C CA . MET B 1 21 ? 9.602 -6.168 3.199 1 96.69 21 MET B CA 1
ATOM 1156 C C . MET B 1 21 ? 8.805 -6.566 4.434 1 96.69 21 MET B C 1
ATOM 1158 O O . MET B 1 21 ? 8.633 -5.766 5.355 1 96.69 21 MET B O 1
ATOM 1162 N N . LEU B 1 22 ? 8.344 -7.773 4.434 1 97.06 22 LEU B N 1
ATOM 1163 C CA . LEU B 1 22 ? 7.547 -8.266 5.555 1 97.06 22 LEU B CA 1
ATOM 1164 C C . LEU B 1 22 ? 8.391 -8.352 6.82 1 97.06 22 LEU B C 1
ATOM 1166 O O . LEU B 1 22 ? 7.926 -7.992 7.906 1 97.06 22 LEU B O 1
ATOM 1170 N N . ALA B 1 23 ? 9.609 -8.766 6.707 1 96.69 23 ALA B N 1
ATOM 1171 C CA . ALA B 1 23 ? 10.516 -8.914 7.844 1 96.69 23 ALA B CA 1
ATOM 1172 C C . ALA B 1 23 ? 10.875 -7.559 8.445 1 96.69 23 ALA B C 1
ATOM 1174 O O . ALA B 1 23 ? 11.086 -7.449 9.656 1 96.69 23 ALA B O 1
ATOM 1175 N N . THR B 1 24 ? 10.922 -6.531 7.68 1 93.75 24 THR B N 1
ATOM 1176 C CA . THR B 1 24 ? 11.367 -5.219 8.141 1 93.75 24 THR B CA 1
ATOM 1177 C C . THR B 1 24 ? 10.172 -4.301 8.383 1 93.75 24 THR B C 1
ATOM 1179 O O . THR B 1 24 ? 10.328 -3.213 8.945 1 93.75 24 THR B O 1
ATOM 1182 N N . GLY B 1 25 ? 9.023 -4.652 7.906 1 92.25 25 GLY B N 1
ATOM 1183 C CA . GLY B 1 25 ? 7.82 -3.877 8.148 1 92.25 25 GLY B CA 1
ATOM 1184 C C . GLY B 1 25 ? 7.738 -2.621 7.297 1 92.25 25 GLY B C 1
ATOM 1185 O O . GLY B 1 25 ? 7.266 -1.582 7.762 1 92.25 25 GLY B O 1
ATOM 1186 N N . VAL B 1 26 ? 8.289 -2.705 6.055 1 91.25 26 VAL B N 1
ATOM 1187 C CA . VAL B 1 26 ? 8.258 -1.536 5.184 1 91.25 26 VAL B CA 1
ATOM 1188 C C . VAL B 1 26 ? 7.352 -1.813 3.982 1 91.25 26 VAL B C 1
ATOM 1190 O O . VAL B 1 26 ? 7.199 -2.965 3.566 1 91.25 26 VAL B O 1
ATOM 1193 N N . GLY B 1 27 ? 6.77 -0.75 3.361 1 93.56 27 GLY B N 1
ATOM 1194 C CA . GLY B 1 27 ? 5.848 -0.888 2.246 1 93.56 27 GLY B CA 1
ATOM 1195 C C . GLY B 1 27 ? 6.523 -0.758 0.894 1 93.56 27 GLY B C 1
ATOM 1196 O O . GLY B 1 27 ? 5.859 -0.777 -0.143 1 93.56 27 GLY B O 1
ATOM 1197 N N . SER B 1 28 ? 7.867 -0.556 0.973 1 94.88 28 SER B N 1
ATOM 1198 C CA . SER B 1 28 ? 8.633 -0.478 -0.266 1 94.88 28 SER B CA 1
ATOM 1199 C C . SER B 1 28 ? 10.094 -0.849 -0.034 1 94.88 28 SER B C 1
ATOM 1201 O O . SER B 1 28 ? 10.57 -0.84 1.103 1 94.88 28 SER B O 1
ATOM 1203 N N . VAL B 1 29 ? 10.758 -1.205 -1.175 1 95.75 29 VAL B N 1
ATOM 1204 C CA . VAL B 1 29 ? 12.195 -1.451 -1.15 1 95.75 29 VAL B CA 1
ATOM 1205 C C . VAL B 1 29 ? 12.852 -0.794 -2.361 1 95.75 29 VAL B C 1
ATOM 1207 O O . VAL B 1 29 ? 12.25 -0.709 -3.434 1 95.75 29 VAL B O 1
ATOM 1210 N N . VAL B 1 30 ? 14.07 -0.337 -2.137 1 95.38 30 VAL B N 1
ATOM 1211 C CA . VAL B 1 30 ? 14.875 0.182 -3.242 1 95.38 30 VAL B CA 1
ATOM 1212 C C . VAL B 1 30 ? 15.461 -0.978 -4.043 1 95.38 30 VAL B C 1
ATOM 1214 O O . VAL B 1 30 ? 15.938 -1.96 -3.465 1 95.38 30 VAL B O 1
ATOM 1217 N N . VAL B 1 31 ? 15.352 -0.822 -5.328 1 96.62 31 VAL B N 1
ATOM 1218 C 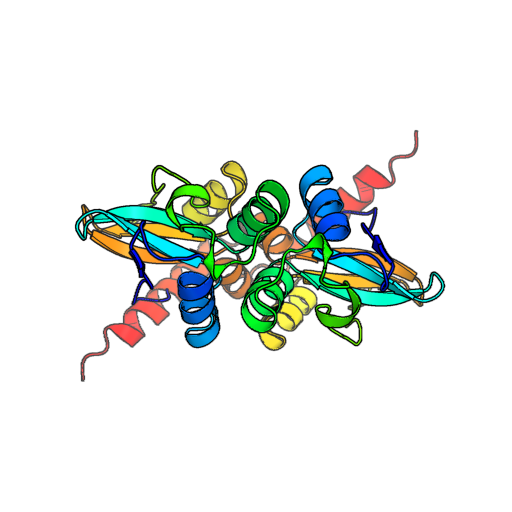CA . VAL B 1 31 ? 15.922 -1.829 -6.219 1 96.62 31 VAL B CA 1
ATOM 1219 C C . VAL B 1 31 ? 17.312 -1.388 -6.676 1 96.62 31 VAL B C 1
ATOM 1221 O O . VAL B 1 31 ? 17.5 -0.237 -7.074 1 96.62 31 VAL B O 1
ATOM 1224 N N . THR B 1 32 ? 18.234 -2.334 -6.582 1 95.06 32 THR B N 1
ATOM 1225 C CA . THR B 1 32 ? 19.609 -1.984 -6.941 1 95.06 32 THR B CA 1
ATOM 1226 C C . THR B 1 32 ? 20.078 -2.789 -8.148 1 95.06 32 THR B C 1
ATOM 1228 O O . THR B 1 32 ? 19.594 -3.902 -8.383 1 95.06 32 THR B O 1
ATOM 1231 N N . ARG B 1 33 ? 20.828 -2.119 -8.961 1 93.81 33 ARG B N 1
ATOM 1232 C CA . ARG B 1 33 ? 21.609 -2.727 -10.031 1 93.81 33 ARG B CA 1
ATOM 1233 C C . ARG B 1 33 ? 23.094 -2.377 -9.891 1 93.81 33 ARG B C 1
ATOM 1235 O O . ARG B 1 33 ? 23.453 -1.202 -9.805 1 93.81 33 ARG B O 1
ATOM 1242 N N . ASP B 1 34 ? 23.906 -3.359 -9.82 1 92.25 34 ASP B N 1
ATOM 1243 C CA . ASP B 1 34 ? 25.344 -3.139 -9.641 1 92.25 34 ASP B CA 1
ATOM 1244 C C . ASP B 1 34 ? 25.609 -2.229 -8.445 1 92.25 34 ASP B C 1
ATOM 1246 O O . ASP B 1 34 ? 26.359 -1.253 -8.555 1 92.25 34 ASP B O 1
ATOM 1250 N N . ASP B 1 35 ? 24.828 -2.361 -7.395 1 87.38 35 ASP B N 1
ATOM 1251 C CA . ASP B 1 35 ? 24.984 -1.717 -6.094 1 87.38 35 ASP B CA 1
ATOM 1252 C C . ASP B 1 35 ? 24.578 -0.247 -6.156 1 87.38 35 ASP B C 1
ATOM 1254 O O . ASP B 1 35 ? 24.859 0.522 -5.238 1 87.38 35 ASP B O 1
ATOM 1258 N N . ASN B 1 36 ? 23.922 0.083 -7.273 1 89.81 36 ASN B N 1
ATOM 1259 C CA . ASN B 1 36 ? 23.375 1.43 -7.398 1 89.81 36 ASN B CA 1
ATOM 1260 C C . ASN B 1 36 ? 21.844 1.418 -7.398 1 89.81 36 ASN B C 1
ATOM 1262 O O . ASN B 1 36 ? 21.234 0.511 -7.957 1 89.81 36 ASN B O 1
ATOM 1266 N N . PRO B 1 37 ? 21.344 2.438 -6.734 1 90.88 37 PRO B N 1
ATOM 1267 C CA . PRO B 1 37 ? 19.875 2.523 -6.801 1 90.88 37 PRO B CA 1
ATOM 1268 C C . PRO B 1 37 ? 19.359 2.656 -8.234 1 90.88 37 PRO B C 1
ATOM 1270 O O . PRO B 1 37 ? 19.844 3.502 -8.992 1 90.88 37 PRO B O 1
ATOM 1273 N N . ALA B 1 38 ? 18.375 1.76 -8.555 1 92.12 38 ALA B N 1
ATOM 1274 C CA . ALA B 1 38 ? 17.906 1.702 -9.945 1 92.12 38 ALA B CA 1
ATOM 1275 C C . ALA B 1 38 ? 16.391 1.854 -10.023 1 92.12 38 ALA B C 1
ATOM 1277 O O . ALA B 1 38 ? 15.836 2.033 -11.102 1 92.12 38 ALA B O 1
ATOM 1278 N N . GLY B 1 39 ? 15.719 1.741 -8.93 1 94.06 39 GLY B N 1
ATOM 1279 C CA . GLY B 1 39 ? 14.266 1.828 -8.906 1 94.06 39 GLY B CA 1
ATOM 1280 C C . GLY B 1 39 ? 13.68 1.596 -7.527 1 94.06 39 GLY B C 1
ATOM 1281 O O . GLY B 1 39 ? 14.383 1.668 -6.523 1 94.06 39 GLY B O 1
ATOM 1282 N N . ILE B 1 40 ? 12.414 1.431 -7.562 1 95.62 40 ILE B N 1
ATOM 1283 C CA . ILE B 1 40 ? 11.703 1.184 -6.309 1 95.62 40 ILE B CA 1
ATOM 1284 C C . ILE B 1 40 ? 10.578 0.182 -6.543 1 95.62 40 ILE B C 1
ATOM 1286 O O . ILE B 1 40 ? 9.961 0.172 -7.609 1 95.62 40 ILE B O 1
ATOM 1290 N N . LEU B 1 41 ? 10.414 -0.726 -5.629 1 97.19 41 LEU B N 1
ATOM 1291 C CA . LEU B 1 41 ? 9.328 -1.705 -5.605 1 97.19 41 LEU B CA 1
ATOM 1292 C C . LEU B 1 41 ? 8.398 -1.457 -4.426 1 97.19 41 LEU B C 1
ATOM 1294 O O . LEU B 1 41 ? 8.828 -1.474 -3.27 1 97.19 41 LEU B O 1
ATOM 1298 N N . THR B 1 42 ? 7.117 -1.161 -4.766 1 96.06 42 THR B N 1
ATOM 1299 C CA . THR B 1 42 ? 6.133 -0.874 -3.73 1 96.06 42 THR B CA 1
ATOM 1300 C C . THR B 1 42 ? 5.094 -1.987 -3.646 1 96.06 42 THR B C 1
ATOM 1302 O O . THR B 1 42 ? 5.074 -2.889 -4.488 1 96.06 42 THR B O 1
ATOM 1305 N N . GLU B 1 43 ? 4.285 -1.93 -2.592 1 97 43 GLU B N 1
ATOM 1306 C CA . GLU B 1 43 ? 3.193 -2.891 -2.461 1 97 43 GLU B CA 1
ATOM 1307 C C . GLU B 1 43 ? 2.273 -2.848 -3.678 1 97 43 GLU B C 1
ATOM 1309 O O . GLU B 1 43 ? 1.782 -3.887 -4.129 1 97 43 GLU B O 1
ATOM 1314 N N . HIS B 1 44 ? 2.113 -1.647 -4.211 1 95.81 44 HIS B N 1
ATOM 1315 C CA . HIS B 1 44 ? 1.317 -1.521 -5.426 1 95.81 44 HIS B CA 1
ATOM 1316 C C . HIS B 1 44 ? 1.927 -2.322 -6.57 1 95.81 44 HIS B C 1
ATOM 1318 O O . HIS B 1 44 ? 1.206 -2.971 -7.336 1 95.81 44 HIS B O 1
ATOM 1324 N N . ASP B 1 45 ? 3.188 -2.27 -6.68 1 97.5 45 ASP B N 1
ATOM 1325 C CA . ASP B 1 45 ? 3.889 -2.994 -7.738 1 97.5 45 ASP B CA 1
ATOM 1326 C C . ASP B 1 45 ? 3.674 -4.5 -7.609 1 97.5 45 ASP B C 1
ATOM 1328 O O . ASP B 1 45 ? 3.584 -5.207 -8.609 1 97.5 45 ASP B O 1
ATOM 1332 N N . PHE B 1 46 ? 3.611 -4.98 -6.332 1 98.56 46 PHE B N 1
ATOM 1333 C CA . PHE B 1 46 ? 3.346 -6.398 -6.105 1 98.56 46 PHE B CA 1
ATOM 1334 C C . PHE B 1 46 ? 1.972 -6.785 -6.641 1 98.56 46 PHE B C 1
ATOM 1336 O O . PHE B 1 46 ? 1.816 -7.832 -7.27 1 98.56 46 PHE B O 1
ATOM 1343 N N . VAL B 1 47 ? 1.002 -5.949 -6.371 1 98.44 47 VAL B N 1
ATOM 1344 C CA . VAL B 1 47 ? -0.353 -6.215 -6.844 1 98.44 47 VAL B CA 1
ATOM 1345 C C . VAL B 1 47 ? -0.371 -6.238 -8.375 1 98.44 47 VAL B C 1
ATOM 1347 O O . VAL B 1 47 ? -0.904 -7.172 -8.977 1 98.44 47 VAL B O 1
ATOM 1350 N N . ALA B 1 48 ? 0.219 -5.238 -8.977 1 98.44 48 ALA B N 1
ATOM 1351 C CA . ALA B 1 48 ? 0.222 -5.121 -10.43 1 98.44 48 ALA B CA 1
ATOM 1352 C C . ALA B 1 48 ? 0.955 -6.293 -11.078 1 98.44 48 ALA B C 1
ATOM 1354 O O . ALA B 1 48 ? 0.456 -6.898 -12.031 1 98.44 48 ALA B O 1
ATOM 1355 N N . ALA B 1 49 ? 2.088 -6.664 -10.547 1 98.62 49 ALA B N 1
ATOM 1356 C CA . ALA B 1 49 ? 2.895 -7.742 -11.117 1 98.62 49 ALA B CA 1
ATOM 1357 C C . ALA B 1 49 ? 2.219 -9.094 -10.914 1 98.62 49 ALA B C 1
ATOM 1359 O O . ALA B 1 49 ? 2.193 -9.93 -11.82 1 98.62 49 ALA B O 1
ATOM 1360 N N . GLY B 1 50 ? 1.732 -9.289 -9.641 1 98.62 50 GLY B N 1
ATOM 1361 C CA . GLY B 1 50 ? 1.012 -10.523 -9.383 1 98.62 50 GLY B CA 1
ATOM 1362 C C . GLY B 1 50 ? -0.184 -10.727 -10.289 1 98.62 50 GLY B C 1
ATOM 1363 O O . GLY B 1 50 ? -0.477 -11.852 -10.703 1 98.62 50 GLY B O 1
ATOM 1364 N N . HIS B 1 51 ? -0.836 -9.578 -10.578 1 98.75 51 HIS B N 1
ATOM 1365 C CA . HIS B 1 51 ? -1.979 -9.625 -11.484 1 98.75 51 HIS B CA 1
ATOM 1366 C C . HIS B 1 51 ? -1.537 -9.891 -12.922 1 98.75 51 HIS B C 1
ATOM 1368 O O . HIS B 1 51 ? -2.092 -10.758 -13.594 1 98.75 51 HIS B O 1
ATOM 1374 N N . GLU B 1 52 ? -0.543 -9.188 -13.391 1 98.5 52 GLU B N 1
ATOM 1375 C CA . GLU B 1 52 ? -0.096 -9.227 -14.781 1 98.5 52 GLU B CA 1
ATOM 1376 C C . GLU B 1 52 ? 0.484 -10.594 -15.141 1 98.5 52 GLU B C 1
ATOM 1378 O O . GLU B 1 52 ? 0.126 -11.172 -16.172 1 98.5 52 GLU B O 1
ATOM 1383 N N . HIS B 1 53 ? 1.319 -11.164 -14.305 1 98.44 53 HIS B N 1
ATOM 1384 C CA . HIS B 1 53 ? 2.033 -12.398 -14.625 1 98.44 53 HIS B CA 1
ATOM 1385 C C . HIS B 1 53 ? 1.251 -13.625 -14.156 1 98.44 53 HIS B C 1
ATOM 1387 O O . HIS B 1 53 ? 1.38 -14.703 -14.734 1 98.44 53 HIS B O 1
ATOM 1393 N N . ASP B 1 54 ? 0.529 -13.422 -13.133 1 98.56 54 ASP B N 1
ATOM 1394 C CA . ASP B 1 54 ? -0.263 -14.469 -12.492 1 98.56 54 ASP B CA 1
ATOM 1395 C C . ASP B 1 54 ? 0.561 -15.742 -12.305 1 98.56 54 ASP B C 1
ATOM 1397 O O . ASP B 1 54 ? 0.144 -16.828 -12.719 1 98.56 54 ASP B O 1
ATOM 1401 N N . ARG B 1 55 ? 1.771 -15.586 -11.773 1 98.56 55 ARG B N 1
ATOM 1402 C CA . ARG B 1 55 ? 2.727 -16.625 -11.391 1 98.56 55 ARG B CA 1
ATOM 1403 C C . ARG B 1 55 ? 3.137 -16.484 -9.93 1 98.56 55 ARG B C 1
ATOM 1405 O O . ARG B 1 55 ? 2.908 -15.438 -9.312 1 98.56 55 ARG B O 1
ATOM 1412 N N . PRO B 1 56 ? 3.672 -17.594 -9.406 1 98.81 56 PRO B N 1
ATOM 1413 C CA . PRO B 1 56 ? 4.215 -17.453 -8.055 1 98.81 56 PRO B CA 1
ATOM 1414 C C . PRO B 1 56 ? 5.277 -16.359 -7.953 1 98.81 56 PRO B C 1
ATOM 1416 O O . PRO B 1 56 ? 6.027 -16.141 -8.906 1 98.81 56 PRO B O 1
ATOM 1419 N N . PHE B 1 57 ? 5.297 -15.711 -6.809 1 98.81 57 PHE B N 1
ATOM 1420 C CA . PHE B 1 57 ? 6.246 -14.625 -6.586 1 98.81 57 PHE B CA 1
ATOM 1421 C C . PHE B 1 57 ? 7.672 -15.102 -6.832 1 98.81 57 PHE B C 1
ATOM 1423 O O . PHE B 1 57 ? 8.516 -14.336 -7.305 1 98.81 57 PHE B O 1
ATOM 1430 N N . ASP B 1 58 ? 7.93 -16.344 -6.582 1 98.75 58 ASP B N 1
ATOM 1431 C CA . ASP B 1 58 ? 9.289 -16.875 -6.703 1 98.75 58 ASP B CA 1
ATOM 1432 C C . ASP B 1 58 ? 9.711 -16.969 -8.172 1 98.75 58 ASP B C 1
ATOM 1434 O O . ASP B 1 58 ? 10.898 -17.109 -8.469 1 98.75 58 ASP B O 1
ATOM 1438 N N . GLU B 1 59 ? 8.75 -16.781 -9.062 1 98.62 59 GLU B N 1
ATOM 1439 C CA . GLU B 1 59 ? 9.031 -16.891 -10.492 1 98.62 59 GLU B CA 1
ATOM 1440 C C . GLU B 1 59 ? 9.016 -15.531 -11.172 1 98.62 59 GLU B C 1
ATOM 1442 O O . GLU B 1 59 ? 9.195 -15.43 -12.383 1 98.62 59 GLU B O 1
ATOM 1447 N N . ILE B 1 60 ? 8.82 -14.539 -10.508 1 98.5 60 ILE B N 1
ATOM 1448 C CA . ILE B 1 60 ? 8.773 -13.188 -11.047 1 98.5 60 ILE B CA 1
ATOM 1449 C C . ILE B 1 60 ? 9.977 -12.391 -10.555 1 98.5 60 ILE B C 1
ATOM 1451 O O . ILE B 1 60 ? 10.125 -12.164 -9.352 1 98.5 60 ILE B O 1
ATOM 1455 N N . PRO B 1 61 ? 10.758 -11.961 -11.453 1 98.44 61 PRO B N 1
ATOM 1456 C CA . PRO B 1 61 ? 11.898 -11.156 -11.016 1 98.44 61 PRO B CA 1
ATOM 1457 C C . PRO B 1 61 ? 11.5 -9.727 -10.648 1 98.44 61 PRO B C 1
ATOM 1459 O O . PRO B 1 61 ? 10.578 -9.164 -11.25 1 98.44 61 PRO B O 1
ATOM 1462 N N . VAL B 1 62 ? 12.219 -9.156 -9.742 1 98.5 62 VAL B N 1
ATOM 1463 C CA . VAL B 1 62 ? 11.969 -7.805 -9.25 1 98.5 62 VAL B CA 1
ATOM 1464 C C . VAL B 1 62 ? 12.047 -6.812 -10.406 1 98.5 62 VAL B C 1
ATOM 1466 O O . VAL B 1 62 ? 11.234 -5.883 -10.492 1 98.5 62 VAL B O 1
ATOM 1469 N N . TYR B 1 63 ? 12.914 -6.969 -11.344 1 96.38 63 TYR B N 1
ATOM 1470 C CA . TYR B 1 63 ? 13.102 -6.008 -12.43 1 96.38 63 TYR B CA 1
ATOM 1471 C C . TYR B 1 63 ? 11.875 -5.949 -13.328 1 96.38 63 TYR B C 1
ATOM 1473 O O . TYR B 1 63 ? 11.664 -4.961 -14.039 1 96.38 63 TYR B O 1
ATOM 1481 N N . ALA B 1 64 ? 11.055 -6.996 -13.336 1 97 64 ALA B N 1
ATOM 1482 C CA . ALA B 1 64 ? 9.852 -7.043 -14.172 1 97 64 ALA B CA 1
ATOM 1483 C C . ALA B 1 64 ? 8.695 -6.32 -13.492 1 97 64 ALA B C 1
ATOM 1485 O O . ALA B 1 64 ? 7.668 -6.059 -14.125 1 97 64 ALA B O 1
ATOM 1486 N N . ALA B 1 65 ? 8.883 -5.93 -12.242 1 97.62 65 ALA B N 1
ATOM 1487 C CA . ALA B 1 65 ? 7.77 -5.395 -11.461 1 97.62 65 ALA B CA 1
ATOM 1488 C C . ALA B 1 65 ? 8.055 -3.965 -11.008 1 97.62 65 ALA B C 1
ATOM 1490 O O . ALA B 1 65 ? 7.133 -3.16 -10.852 1 97.62 65 ALA B O 1
ATOM 1491 N N . ALA B 1 66 ? 9.281 -3.689 -10.812 1 95.69 66 ALA B N 1
ATOM 1492 C CA . ALA B 1 66 ? 9.68 -2.449 -10.156 1 95.69 66 ALA B CA 1
ATOM 1493 C C . ALA B 1 66 ? 9.477 -1.25 -11.078 1 95.69 66 ALA B C 1
ATOM 1495 O O . ALA B 1 66 ? 9.578 -1.374 -12.305 1 95.69 66 ALA B O 1
ATOM 1496 N N . SER B 1 67 ? 9.148 -0.125 -10.398 1 91.31 67 SER B N 1
ATOM 1497 C CA . SER B 1 67 ? 9.086 1.131 -11.133 1 91.31 67 SER B CA 1
ATOM 1498 C C . SER B 1 67 ? 10.469 1.735 -11.32 1 91.31 67 SER B C 1
ATOM 1500 O O . SER B 1 67 ? 11.328 1.627 -10.445 1 91.31 67 SER B O 1
ATOM 1502 N N . ARG B 1 68 ? 10.719 2.359 -12.484 1 88.88 68 ARG B N 1
ATOM 1503 C CA . ARG B 1 68 ? 11.953 3.041 -12.859 1 88.88 68 ARG B CA 1
ATOM 1504 C C . ARG B 1 68 ? 11.656 4.281 -13.695 1 88.88 68 ARG B C 1
ATOM 1506 O O . ARG B 1 68 ? 10.656 4.332 -14.414 1 88.88 68 ARG B O 1
ATOM 1513 N N . PRO B 1 69 ? 12.523 5.332 -13.625 1 79 69 PRO B N 1
ATOM 1514 C CA . PRO B 1 69 ? 13.664 5.535 -12.734 1 79 69 PRO B CA 1
ATOM 1515 C C . PRO B 1 69 ? 13.242 5.91 -11.312 1 79 69 PRO B C 1
ATOM 1517 O O . PRO B 1 69 ? 12.062 6.168 -11.062 1 79 69 PRO B O 1
ATOM 1520 N N . LEU B 1 70 ? 14.125 5.824 -10.375 1 82.44 70 LEU B N 1
ATOM 1521 C CA . LEU B 1 70 ? 13.898 6.23 -8.992 1 82.44 70 LEU B CA 1
ATOM 1522 C C . LEU B 1 70 ? 13.734 7.746 -8.891 1 82.44 70 LEU B C 1
ATOM 1524 O O . LEU B 1 70 ? 14.648 8.5 -9.25 1 82.44 70 LEU B O 1
ATOM 1528 N N . GLU B 1 71 ? 12.547 8.227 -8.625 1 83.69 71 GLU B N 1
ATOM 1529 C CA . GLU B 1 71 ? 12.344 9.641 -8.328 1 83.69 71 GLU B CA 1
ATOM 1530 C C . GLU B 1 71 ? 12.664 9.953 -6.867 1 83.69 71 GLU B C 1
ATOM 1532 O O . GLU B 1 71 ? 12.211 9.242 -5.965 1 83.69 71 GLU B O 1
ATOM 1537 N N . THR B 1 72 ? 13.523 11.023 -6.75 1 88.94 72 THR B N 1
ATOM 1538 C CA . THR B 1 72 ? 13.938 11.344 -5.391 1 88.94 72 THR B CA 1
ATOM 1539 C C . THR B 1 72 ? 13.648 12.805 -5.07 1 88.94 72 THR B C 1
ATOM 1541 O O . THR B 1 72 ? 13.406 13.609 -5.973 1 88.94 72 THR B O 1
ATOM 1544 N N . VAL B 1 73 ? 13.578 13.102 -3.852 1 88.12 73 VAL B N 1
ATOM 1545 C CA . VAL B 1 73 ? 13.555 14.477 -3.357 1 88.12 73 VAL B CA 1
ATOM 1546 C C . VAL B 1 73 ? 14.82 14.758 -2.555 1 88.12 73 VAL B C 1
ATOM 1548 O O . VAL B 1 73 ? 15.414 13.844 -1.975 1 88.12 73 VAL B O 1
ATOM 1551 N N . SER B 1 74 ? 15.125 16.047 -2.533 1 90.5 74 SER B N 1
ATOM 1552 C CA . SER B 1 74 ? 16.328 16.438 -1.807 1 90.5 74 SER 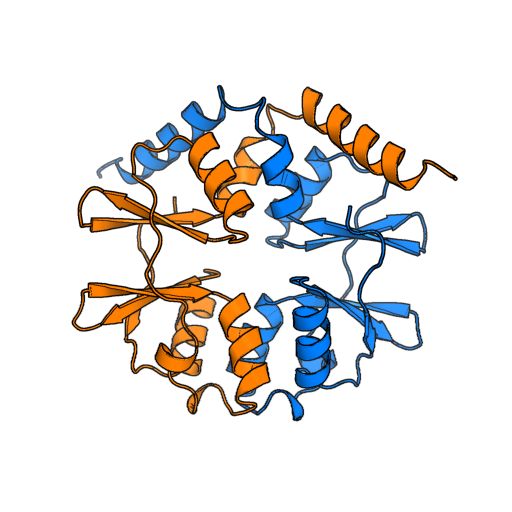B CA 1
ATOM 1553 C C . SER B 1 74 ? 16.109 16.391 -0.299 1 90.5 74 SER B C 1
ATOM 1555 O O . SER B 1 74 ? 15 16.656 0.177 1 90.5 74 SER B O 1
ATOM 1557 N N . LEU B 1 75 ? 17.188 16.109 0.399 1 86.81 75 LEU B N 1
ATOM 1558 C CA . LEU B 1 75 ? 17.156 16.094 1.857 1 86.81 75 LEU B CA 1
ATOM 1559 C C . LEU B 1 75 ? 16.75 17.453 2.402 1 86.81 75 LEU B C 1
ATOM 1561 O O . LEU B 1 75 ? 16.188 17.547 3.498 1 86.81 75 LEU B O 1
ATOM 1565 N N . SER B 1 76 ? 16.875 18.438 1.608 1 86.75 76 SER B N 1
ATOM 1566 C CA . SER B 1 76 ? 16.578 19.797 2.051 1 86.75 76 SER B CA 1
ATOM 1567 C C . SER B 1 76 ? 15.133 20.172 1.756 1 86.75 76 SER B C 1
ATOM 1569 O O . SER B 1 76 ? 14.68 21.25 2.137 1 86.75 76 SER B O 1
ATOM 1571 N N . ALA B 1 77 ? 14.492 19.25 1.08 1 83.38 77 ALA B N 1
ATOM 1572 C CA . ALA B 1 77 ? 13.102 19.547 0.744 1 83.38 77 ALA B CA 1
ATOM 1573 C C . ALA B 1 77 ? 12.25 19.656 2.002 1 83.38 77 ALA B C 1
ATOM 1575 O O . ALA B 1 77 ? 12.484 18.953 2.986 1 83.38 77 ALA B O 1
ATOM 1576 N N . THR B 1 78 ? 11.273 20.516 2.021 1 81.94 78 THR B N 1
ATOM 1577 C CA . THR B 1 78 ? 10.344 20.656 3.135 1 81.94 78 THR B CA 1
ATOM 1578 C C . THR B 1 78 ? 9.297 19.547 3.109 1 81.94 78 THR B C 1
ATOM 1580 O O . THR B 1 78 ? 9.109 18.891 2.084 1 81.94 78 THR B O 1
ATOM 1583 N N . ALA B 1 79 ? 8.664 19.406 4.191 1 80.5 79 ALA B N 1
ATOM 1584 C CA . ALA B 1 79 ? 7.57 18.438 4.27 1 80.5 79 ALA B CA 1
ATOM 1585 C C . ALA B 1 79 ? 6.465 18.781 3.277 1 80.5 79 ALA B C 1
ATOM 1587 O O . ALA B 1 79 ? 5.848 17.891 2.686 1 80.5 79 ALA B O 1
ATOM 1588 N N . ASN B 1 80 ? 6.309 20.047 3.1 1 81.62 80 ASN B N 1
ATOM 1589 C CA . ASN B 1 80 ? 5.289 20.484 2.156 1 81.62 80 ASN B CA 1
ATOM 1590 C C . ASN B 1 80 ? 5.641 20.094 0.723 1 81.62 80 ASN B C 1
ATOM 1592 O O . ASN B 1 80 ? 4.777 19.656 -0.033 1 81.62 80 ASN B O 1
ATOM 1596 N N . ARG B 1 81 ? 6.824 20.312 0.418 1 83.81 81 ARG B N 1
ATOM 1597 C CA . ARG B 1 81 ? 7.27 19.922 -0.917 1 83.81 81 ARG B CA 1
ATOM 1598 C C . ARG B 1 81 ? 7.152 18.422 -1.116 1 83.81 81 ARG B C 1
ATOM 1600 O O . ARG B 1 81 ? 6.742 17.953 -2.184 1 83.81 81 ARG B O 1
ATOM 1607 N N . ALA B 1 82 ? 7.57 17.719 -0.093 1 85.06 82 ALA B N 1
ATOM 1608 C CA . ALA B 1 82 ? 7.453 16.266 -0.16 1 85.06 82 ALA B CA 1
ATOM 1609 C C . ALA B 1 82 ? 5.996 15.844 -0.344 1 85.06 82 ALA B C 1
ATOM 1611 O O . ALA B 1 82 ? 5.695 14.992 -1.181 1 85.06 82 ALA B O 1
ATOM 1612 N N . ALA B 1 83 ? 5.125 16.453 0.415 1 84.12 83 ALA B N 1
ATOM 1613 C CA . ALA B 1 83 ? 3.703 16.141 0.325 1 84.12 83 ALA B CA 1
ATOM 1614 C C . ALA B 1 83 ? 3.162 16.438 -1.071 1 84.12 83 ALA B C 1
ATOM 1616 O O . ALA B 1 83 ? 2.416 15.633 -1.637 1 84.12 83 ALA B O 1
ATOM 1617 N N . HIS B 1 84 ? 3.561 17.547 -1.605 1 84.25 84 HIS B N 1
ATOM 1618 C CA . HIS B 1 84 ? 3.137 17.938 -2.947 1 84.25 84 HIS B CA 1
ATOM 1619 C C . HIS B 1 84 ? 3.654 16.953 -3.99 1 84.25 84 HIS B C 1
ATOM 1621 O O . HIS B 1 84 ? 2.918 16.547 -4.898 1 84.25 84 HIS B O 1
ATOM 1627 N N . THR B 1 85 ? 4.844 16.578 -3.838 1 85.81 85 THR B N 1
ATOM 1628 C CA . THR B 1 85 ? 5.449 15.633 -4.777 1 85.81 85 THR B CA 1
ATOM 1629 C C . THR B 1 85 ? 4.727 14.289 -4.738 1 85.81 85 THR B C 1
ATOM 1631 O O . THR B 1 85 ? 4.406 13.719 -5.785 1 85.81 85 THR B O 1
ATOM 1634 N N . LEU B 1 86 ? 4.473 13.844 -3.543 1 86.56 86 LEU B N 1
ATOM 1635 C CA . LEU B 1 86 ? 3.764 12.578 -3.379 1 86.56 86 LEU B CA 1
ATOM 1636 C C . LEU B 1 86 ? 2.377 12.648 -4.012 1 86.56 86 LEU B C 1
ATOM 1638 O O . LEU B 1 86 ? 1.986 11.75 -4.758 1 86.56 86 LEU B O 1
ATOM 1642 N N . ARG B 1 87 ? 1.732 13.68 -3.797 1 82.75 87 ARG B N 1
ATOM 1643 C CA . ARG B 1 87 ? 0.376 13.852 -4.309 1 82.75 87 ARG B CA 1
ATOM 1644 C C . ARG B 1 87 ? 0.376 13.969 -5.828 1 82.75 87 ARG B C 1
ATOM 1646 O O . ARG B 1 87 ? -0.397 13.289 -6.508 1 82.75 87 ARG B O 1
ATOM 1653 N N . ASP B 1 88 ? 1.225 14.82 -6.348 1 84.5 88 ASP B N 1
ATOM 1654 C CA . ASP B 1 88 ? 1.273 15.078 -7.785 1 84.5 88 ASP B CA 1
ATOM 1655 C C . ASP B 1 88 ? 1.69 13.828 -8.555 1 84.5 88 ASP B C 1
ATOM 1657 O O . ASP B 1 88 ? 1.186 13.57 -9.648 1 84.5 88 ASP B O 1
ATOM 1661 N N . ALA B 1 89 ? 2.566 13.078 -7.969 1 84.5 89 ALA B N 1
ATOM 1662 C CA . ALA B 1 89 ? 3.072 11.883 -8.633 1 84.5 89 ALA B CA 1
ATOM 1663 C C . ALA B 1 89 ? 2.146 10.695 -8.391 1 84.5 89 ALA B C 1
ATOM 1665 O O . ALA B 1 89 ? 2.266 9.664 -9.055 1 84.5 89 ALA B O 1
ATOM 1666 N N . GLY B 1 90 ? 1.284 10.766 -7.465 1 82.12 90 GLY B N 1
ATOM 1667 C CA . GLY B 1 90 ? 0.375 9.688 -7.125 1 82.12 90 GLY B CA 1
ATOM 1668 C C . GLY B 1 90 ? 1.064 8.516 -6.441 1 82.12 90 GLY B C 1
ATOM 1669 O O . GLY B 1 90 ? 0.72 7.359 -6.684 1 82.12 90 GLY B O 1
ATOM 1670 N N . VAL B 1 91 ? 2.139 8.867 -5.793 1 86.5 91 VAL B N 1
ATOM 1671 C CA . VAL B 1 91 ? 2.895 7.816 -5.117 1 86.5 91 VAL B CA 1
ATOM 1672 C C . VAL B 1 91 ? 2.842 8.031 -3.607 1 86.5 91 VAL B C 1
ATOM 1674 O O . VAL B 1 91 ? 2.582 9.141 -3.139 1 86.5 91 VAL B O 1
ATOM 1677 N N . SER B 1 92 ? 3.107 6.934 -2.861 1 87.31 92 SER B N 1
ATOM 1678 C CA . SER B 1 92 ? 3.039 7.02 -1.407 1 87.31 92 SER B CA 1
ATOM 1679 C C . SER B 1 92 ? 4.426 6.891 -0.78 1 87.31 92 SER B C 1
ATOM 1681 O O . SER B 1 92 ? 4.574 7.004 0.438 1 87.31 92 SER B O 1
ATOM 1683 N N . HIS B 1 93 ? 5.43 6.68 -1.547 1 89.88 93 HIS B N 1
ATOM 1684 C CA . HIS B 1 93 ? 6.812 6.523 -1.111 1 89.88 93 HIS B CA 1
ATOM 1685 C C . HIS B 1 93 ? 7.754 7.387 -1.944 1 89.88 93 HIS B C 1
ATOM 1687 O O . HIS B 1 93 ? 7.742 7.316 -3.176 1 89.88 93 HIS B O 1
ATOM 1693 N N . LEU B 1 94 ? 8.492 8.148 -1.259 1 90.69 94 LEU B N 1
ATOM 1694 C CA . LEU B 1 94 ? 9.383 9.078 -1.938 1 90.69 94 LEU B CA 1
ATOM 1695 C C . LEU B 1 94 ? 10.805 8.969 -1.387 1 90.69 94 LEU B C 1
ATOM 1697 O O . LEU B 1 94 ? 11.078 9.414 -0.27 1 90.69 94 LEU B O 1
ATOM 1701 N N . PRO B 1 95 ? 11.734 8.375 -2.145 1 92.19 95 PRO B N 1
ATOM 1702 C CA . PRO B 1 95 ? 13.133 8.312 -1.71 1 92.19 95 PRO B CA 1
ATOM 1703 C C . PRO B 1 95 ? 13.758 9.695 -1.526 1 92.19 95 PRO B C 1
ATOM 1705 O O . PRO B 1 95 ? 13.469 10.609 -2.293 1 92.19 95 PRO B O 1
ATOM 1708 N N . VAL B 1 96 ? 14.594 9.805 -0.541 1 90.12 96 VAL B N 1
ATOM 1709 C CA . VAL B 1 96 ? 15.297 11.039 -0.216 1 90.12 96 VAL B CA 1
ATOM 1710 C C . VAL B 1 96 ? 16.797 10.875 -0.484 1 90.12 96 VAL B C 1
ATOM 1712 O O . VAL B 1 96 ? 17.406 9.906 -0.036 1 90.12 96 VAL B O 1
ATOM 1715 N N . ALA B 1 97 ? 17.234 11.828 -1.208 1 89.88 97 ALA B N 1
ATOM 1716 C CA . ALA B 1 97 ? 18.641 11.773 -1.55 1 89.88 97 ALA B CA 1
ATOM 1717 C C . ALA B 1 97 ? 19.391 12.969 -0.975 1 89.88 97 ALA B C 1
ATOM 1719 O O . ALA B 1 97 ? 18.859 14.07 -0.902 1 89.88 97 ALA B O 1
ATOM 1720 N N . ASP B 1 98 ? 20.547 12.664 -0.441 1 87.88 98 ASP B N 1
ATOM 1721 C CA . ASP B 1 98 ? 21.547 13.68 -0.132 1 87.88 98 ASP B CA 1
ATOM 1722 C C . ASP B 1 98 ? 22.703 13.641 -1.134 1 87.88 98 ASP B C 1
ATOM 1724 O O . ASP B 1 98 ? 23.609 12.82 -1.01 1 87.88 98 ASP B O 1
ATOM 1728 N N . GLY B 1 99 ? 22.609 14.57 -2.135 1 84.19 99 GLY B N 1
ATOM 1729 C CA . GLY B 1 99 ? 23.5 14.414 -3.268 1 84.19 99 GLY B CA 1
ATOM 1730 C C . GLY B 1 99 ? 23.25 13.141 -4.055 1 84.19 99 GLY B C 1
ATOM 1731 O O . GLY B 1 99 ? 22.141 12.891 -4.5 1 84.19 99 GLY B O 1
ATOM 1732 N N . LEU B 1 100 ? 24.266 12.297 -4.109 1 81 100 LEU B N 1
ATOM 1733 C CA . LEU B 1 100 ? 24.141 11.062 -4.883 1 81 100 LEU B CA 1
ATOM 1734 C C . LEU B 1 100 ? 23.766 9.898 -3.98 1 81 100 LEU B C 1
ATOM 1736 O O . LEU B 1 100 ? 23.516 8.789 -4.465 1 81 100 LEU B O 1
ATOM 1740 N N . ASP B 1 101 ? 23.594 10.227 -2.711 1 85.06 101 ASP B N 1
ATOM 1741 C CA . ASP B 1 101 ? 23.359 9.141 -1.762 1 85.06 101 ASP B CA 1
ATOM 1742 C C . ASP B 1 101 ? 21.891 9.086 -1.333 1 85.06 101 ASP B C 1
ATOM 1744 O O . ASP B 1 101 ? 21.312 10.109 -0.975 1 85.06 101 ASP B O 1
ATOM 1748 N N . LEU B 1 102 ? 21.344 7.918 -1.5 1 88.25 102 LEU B N 1
ATOM 1749 C CA . LEU B 1 102 ? 20.016 7.691 -0.958 1 88.25 102 LEU B CA 1
ATOM 1750 C C . LEU B 1 102 ? 20.047 7.605 0.564 1 88.25 102 LEU B C 1
ATOM 1752 O O . LEU B 1 102 ? 20.766 6.77 1.125 1 88.25 102 LEU B O 1
ATOM 1756 N N . VAL B 1 103 ? 19.297 8.484 1.265 1 86 103 VAL B N 1
ATOM 1757 C CA . VAL B 1 103 ? 19.469 8.562 2.713 1 86 103 VAL B CA 1
ATOM 1758 C C . VAL B 1 103 ? 18.188 8.078 3.398 1 86 103 VAL B C 1
ATOM 1760 O O . VAL B 1 103 ? 18.188 7.816 4.602 1 86 103 VAL B O 1
ATOM 1763 N N . GLY B 1 104 ? 17.094 7.98 2.66 1 88.38 104 GLY B N 1
ATOM 1764 C CA . GLY B 1 104 ? 15.875 7.5 3.277 1 88.38 104 GLY B CA 1
ATOM 1765 C C . GLY B 1 104 ? 14.688 7.523 2.338 1 88.38 104 GLY B C 1
ATOM 1766 O O . GLY B 1 104 ? 14.844 7.707 1.13 1 88.38 104 GLY B O 1
ATOM 1767 N N . ILE B 1 105 ? 13.547 7.172 2.871 1 90.19 105 ILE B N 1
ATOM 1768 C CA . ILE B 1 105 ? 12.266 7.211 2.17 1 90.19 105 ILE B CA 1
ATOM 1769 C C . ILE B 1 105 ? 11.227 7.934 3.029 1 90.19 105 ILE B C 1
ATOM 1771 O O . ILE B 1 105 ? 11.102 7.656 4.223 1 90.19 105 ILE B O 1
ATOM 1775 N N . VAL B 1 106 ? 10.586 8.906 2.461 1 87.44 106 VAL B N 1
ATOM 1776 C CA . VAL B 1 106 ? 9.461 9.547 3.137 1 87.44 106 VAL B CA 1
ATOM 1777 C C . VAL B 1 106 ? 8.148 9.023 2.566 1 87.44 106 VAL B C 1
ATOM 1779 O O . VAL B 1 106 ? 8.016 8.859 1.351 1 87.44 106 VAL B O 1
ATOM 1782 N N . THR B 1 107 ? 7.219 8.727 3.506 1 87.38 107 THR B N 1
ATOM 1783 C CA . THR B 1 107 ? 5.938 8.188 3.07 1 87.38 107 THR B CA 1
ATOM 1784 C C . THR B 1 107 ? 4.793 9.109 3.469 1 87.38 107 THR B C 1
ATOM 1786 O O . THR B 1 107 ? 4.98 10.023 4.277 1 87.38 107 THR B O 1
ATOM 1789 N N . THR B 1 108 ? 3.648 8.859 2.811 1 85.12 108 THR B N 1
ATOM 1790 C CA . THR B 1 108 ? 2.451 9.594 3.197 1 85.12 108 THR B CA 1
ATOM 1791 C C . THR B 1 108 ? 2.141 9.383 4.676 1 85.12 108 THR B C 1
ATOM 1793 O O . THR B 1 108 ? 1.661 10.297 5.352 1 85.12 108 THR B O 1
ATOM 1796 N N . THR B 1 109 ? 2.457 8.219 5.121 1 81.19 109 THR B N 1
ATOM 1797 C CA . THR B 1 109 ? 2.24 7.926 6.535 1 81.19 109 THR B CA 1
ATOM 1798 C C . THR B 1 109 ? 3.123 8.812 7.41 1 81.19 109 THR B C 1
ATOM 1800 O O . THR B 1 109 ? 2.691 9.273 8.469 1 81.19 109 THR B O 1
ATOM 1803 N N . ASP B 1 110 ? 4.32 8.992 7.012 1 79.75 110 ASP B N 1
ATOM 1804 C CA . ASP B 1 110 ? 5.23 9.859 7.75 1 79.75 110 ASP B CA 1
ATOM 1805 C C . ASP B 1 110 ? 4.645 11.258 7.91 1 79.75 110 ASP B C 1
ATOM 1807 O O . ASP B 1 110 ? 4.879 11.93 8.922 1 79.75 110 ASP B O 1
ATOM 1811 N N . LEU B 1 111 ? 3.836 11.641 6.941 1 80.25 111 LEU B N 1
ATOM 1812 C CA . LEU B 1 111 ? 3.377 13.023 6.879 1 80.25 111 LEU B CA 1
ATOM 1813 C C . LEU B 1 111 ? 2.086 13.203 7.672 1 80.25 111 LEU B C 1
ATOM 1815 O O . LEU B 1 111 ? 1.719 14.328 8.023 1 80.25 111 LEU B O 1
ATOM 1819 N N . VAL B 1 112 ? 1.239 12.172 7.887 1 75.75 112 VAL B N 1
ATOM 1820 C CA . VAL B 1 112 ? 0.013 12.25 8.672 1 75.75 112 VAL B CA 1
ATOM 1821 C C . VAL B 1 112 ? 0.356 12.508 10.141 1 75.75 112 VAL B C 1
ATOM 1823 O O . VAL B 1 112 ? -0.386 13.195 10.852 1 75.75 112 VAL B O 1
ATOM 1826 N N . GLY B 1 113 ? 1.221 11.969 10.789 1 62.72 113 GLY B N 1
ATOM 1827 C CA . GLY B 1 113 ? 1.601 12.188 12.18 1 62.72 113 GLY B CA 1
ATOM 1828 C C . GLY B 1 113 ? 1.955 13.633 12.477 1 62.72 113 GLY B C 1
ATOM 1829 O O . GLY B 1 113 ? 1.911 14.062 13.633 1 62.72 113 GLY B O 1
ATOM 1830 N N . VAL B 1 114 ? 2.244 14.297 11.602 1 53.34 114 VAL B N 1
ATOM 1831 C CA . VAL B 1 114 ? 2.717 15.656 11.844 1 53.34 114 VAL B CA 1
ATOM 1832 C C . VAL B 1 114 ? 1.526 16.578 12.086 1 53.34 114 VAL B C 1
ATOM 1834 O O . VAL B 1 114 ? 1.675 17.656 12.688 1 53.34 114 VAL B O 1
ATOM 1837 N N . ARG B 1 115 ? 0.126 16.141 11.773 1 50.84 115 ARG B N 1
ATOM 1838 C CA . ARG B 1 115 ? -1.048 17.016 11.789 1 50.84 115 ARG B CA 1
ATOM 1839 C C . ARG B 1 115 ? -1.518 17.266 13.219 1 50.84 115 ARG B C 1
ATOM 1841 O O . ARG B 1 115 ? -2.408 18.078 13.453 1 50.84 115 ARG B O 1
ATOM 1848 N N . ASP B 1 116 ? -1.43 16.453 14.219 1 46.16 116 ASP B N 1
ATOM 1849 C CA . ASP B 1 116 ? -2.035 16.875 15.477 1 46.16 116 ASP B CA 1
ATOM 1850 C C . ASP B 1 116 ? -2.064 18.406 15.594 1 46.16 116 ASP B C 1
ATOM 1852 O O . ASP B 1 116 ? -3.006 18.969 16.141 1 46.16 116 ASP B O 1
ATOM 1856 N N . HIS B 1 117 ? -1.251 19.203 15.148 1 40.34 117 HIS B N 1
ATOM 1857 C CA . HIS B 1 117 ? -1.395 20.641 15.375 1 40.34 117 HIS B CA 1
ATOM 1858 C C . HIS B 1 117 ? -2.312 21.266 14.344 1 40.34 117 HIS B C 1
ATOM 1860 O O . HIS B 1 117 ? -2.627 22.453 14.43 1 40.34 117 HIS B O 1
ATOM 1866 N N . LEU B 1 118 ? -2.562 20.703 13.188 1 41.38 118 LEU B N 1
ATOM 1867 C CA . LEU B 1 118 ? -3.314 21.297 12.086 1 41.38 118 LEU B CA 1
ATOM 1868 C C . LEU B 1 118 ? -4.801 21 12.211 1 41.38 118 LEU B C 1
ATOM 1870 O O . LEU B 1 118 ? -5.586 21.312 11.312 1 41.38 118 LEU B O 1
ATOM 1874 N N . ASP B 1 119 ? -5.352 20.375 13.031 1 43.78 119 ASP B N 1
ATOM 1875 C CA . ASP B 1 119 ? -6.742 20 13.289 1 43.78 119 ASP B CA 1
ATOM 1876 C C . ASP B 1 119 ? -7.688 21.141 12.969 1 43.78 119 ASP B C 1
ATOM 1878 O O . ASP B 1 119 ? -8.836 20.922 12.586 1 43.78 119 ASP B O 1
ATOM 1882 N N . ALA B 1 120 ? -7.422 22.484 13.195 1 40.5 120 ALA B N 1
ATOM 1883 C CA . ALA B 1 120 ? -8.5 23.438 12.977 1 40.5 120 ALA B CA 1
ATOM 1884 C C . ALA B 1 120 ? -8.867 23.516 11.492 1 40.5 120 ALA B C 1
ATOM 1886 O O . ALA B 1 120 ? -10.039 23.656 11.148 1 40.5 120 ALA B O 1
ATOM 1887 N N . ASP B 1 121 ? -7.953 23.453 10.586 1 36.84 121 ASP B N 1
ATOM 18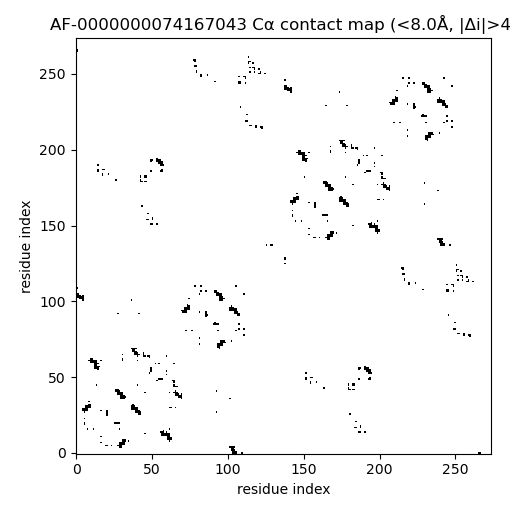88 C CA . ASP B 1 121 ? -8.172 23.766 9.18 1 36.84 121 ASP B CA 1
ATOM 1889 C C . ASP B 1 121 ? -8.672 22.547 8.414 1 36.84 121 ASP B C 1
ATOM 1891 O O . ASP B 1 121 ? -9.461 22.672 7.473 1 36.84 121 ASP B O 1
ATOM 1895 N N . ALA B 1 122 ? -8.328 21.359 8.625 1 39.53 122 ALA B N 1
ATOM 1896 C CA . ALA B 1 122 ? -8.766 20.141 7.957 1 39.53 122 ALA B CA 1
ATOM 1897 C C . ALA B 1 122 ? -10.266 19.922 8.148 1 39.53 122 ALA B C 1
ATOM 1899 O O . ALA B 1 122 ? -10.945 19.422 7.246 1 39.53 122 ALA B O 1
ATOM 1900 N N . GLU B 1 123 ? -10.82 20.312 9.258 1 41.53 123 GLU B N 1
ATOM 1901 C CA . GLU B 1 123 ? -12.273 20.359 9.422 1 41.53 123 GLU B CA 1
ATOM 1902 C C . GLU B 1 123 ? -12.93 21.141 8.281 1 41.53 123 GLU B C 1
ATOM 1904 O O . GLU B 1 123 ? -14 20.75 7.805 1 41.53 123 GLU B O 1
ATOM 1909 N N . HIS B 1 124 ? -12.266 22.125 7.859 1 40.03 124 HIS B N 1
ATOM 1910 C CA . HIS B 1 124 ? -12.859 22.984 6.844 1 40.03 124 HIS B CA 1
ATOM 1911 C C . HIS B 1 124 ? -12.852 22.312 5.477 1 40.03 124 HIS B C 1
ATOM 1913 O O . HIS B 1 124 ? -13.836 22.375 4.742 1 40.03 124 HIS B O 1
ATOM 1919 N N . ALA B 1 125 ? -11.82 21.609 5.082 1 37.38 125 ALA B N 1
ATOM 1920 C CA . ALA B 1 125 ? -11.719 21 3.758 1 37.38 125 ALA B CA 1
ATOM 1921 C C . ALA B 1 125 ? -12.672 19.812 3.625 1 37.38 125 ALA B C 1
ATOM 1923 O O . ALA B 1 125 ? -13.281 19.625 2.574 1 37.38 125 ALA B O 1
ATOM 1924 N N . LEU B 1 126 ? -12.828 18.969 4.539 1 41.09 126 LEU B N 1
ATOM 1925 C CA . LEU B 1 126 ? -13.75 17.844 4.492 1 41.09 126 LEU B CA 1
ATOM 1926 C C . LEU B 1 126 ? -15.188 18.328 4.293 1 41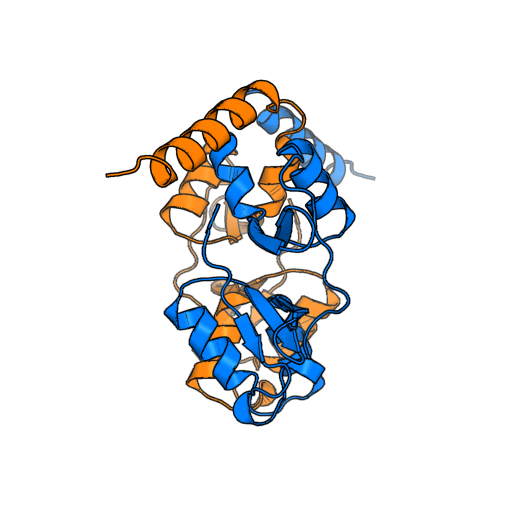.09 126 LEU B C 1
ATOM 1928 O O . LEU B 1 126 ? -15.961 17.688 3.578 1 41.09 126 LEU B O 1
ATOM 1932 N N . ARG B 1 127 ? -15.531 19.453 4.895 1 41.5 127 ARG B N 1
ATOM 1933 C CA . ARG B 1 127 ? -16.859 20.016 4.684 1 41.5 127 ARG B CA 1
ATOM 1934 C C . ARG B 1 127 ? -17.062 20.406 3.227 1 41.5 127 ARG B C 1
ATOM 1936 O O . ARG B 1 127 ? -18.172 20.281 2.693 1 41.5 127 ARG B O 1
ATOM 1943 N N . GLU B 1 128 ? -16.031 20.766 2.551 1 40.56 128 GLU B N 1
ATOM 1944 C CA . GLU B 1 128 ? -16.203 21.219 1.174 1 40.56 128 GLU B CA 1
ATOM 1945 C C . GLU B 1 128 ? -16.375 20.047 0.219 1 40.56 128 GLU B C 1
ATOM 1947 O O . GLU B 1 128 ? -17.141 20.109 -0.747 1 40.56 128 GLU B O 1
ATOM 1952 N N . ARG B 1 129 ? -15.633 19.031 0.362 1 38.97 129 ARG B N 1
ATOM 1953 C CA . ARG B 1 129 ? -15.789 17.875 -0.523 1 38.97 129 ARG B CA 1
ATOM 1954 C C . ARG B 1 129 ? -17.109 17.172 -0.264 1 38.97 129 ARG B C 1
ATOM 1956 O O . ARG B 1 129 ? -17.719 16.625 -1.188 1 38.97 129 ARG B O 1
ATOM 1963 N N . THR B 1 130 ? -17.516 17.031 0.899 1 41.12 130 THR B N 1
ATOM 1964 C CA . THR B 1 130 ? -18.875 16.547 1.173 1 41.12 130 THR B CA 1
ATOM 1965 C C . THR B 1 130 ? -19.906 17.5 0.587 1 41.12 130 THR B C 1
ATOM 1967 O O . THR B 1 130 ? -20.969 17.062 0.141 1 41.12 130 THR B O 1
ATOM 1970 N N . ALA B 1 131 ? -19.625 18.828 0.647 1 42.84 131 ALA B N 1
ATOM 1971 C CA . ALA B 1 131 ? -20.578 19.766 0.032 1 42.84 131 ALA B CA 1
ATOM 1972 C C . ALA B 1 131 ? -20.609 19.578 -1.483 1 42.84 131 ALA B C 1
ATOM 1974 O O . ALA B 1 131 ? -21.672 19.719 -2.105 1 42.84 131 ALA B O 1
ATOM 1975 N N . TRP B 1 132 ? -19.547 19.328 -2.141 1 37.41 132 TRP B N 1
ATOM 1976 C CA . TRP B 1 132 ? -19.594 19.203 -3.596 1 37.41 132 TRP B CA 1
ATOM 1977 C C . TRP B 1 132 ? -20.281 17.922 -4.016 1 37.41 132 TRP B C 1
ATOM 1979 O O . TRP B 1 132 ? -20.891 17.859 -5.086 1 37.41 132 TRP B O 1
ATOM 1989 N N . GLU B 1 133 ? -20.125 16.875 -3.346 1 39.28 133 GLU B N 1
ATOM 1990 C CA . GLU B 1 133 ? -20.844 15.688 -3.777 1 39.28 133 GLU B CA 1
ATOM 1991 C C . GLU B 1 133 ? -22.328 15.789 -3.457 1 39.28 133 GLU B C 1
ATOM 1993 O O . GLU B 1 133 ? -23.156 15.062 -4.031 1 39.28 133 GLU B O 1
ATOM 1998 N N . GLN B 1 134 ? -22.703 16.562 -2.477 1 36.62 134 GLN B N 1
ATOM 1999 C CA . GLN B 1 134 ? -24.125 16.812 -2.236 1 36.62 134 GLN B CA 1
ATOM 2000 C C . GLN B 1 134 ? -24.656 17.922 -3.139 1 36.62 134 GLN B C 1
ATOM 2002 O O . GLN B 1 134 ? -25.781 18.391 -2.961 1 36.62 134 GLN B O 1
ATOM 2007 N N . THR B 1 135 ? -23.828 18.562 -3.906 1 35.12 135 THR B N 1
ATOM 2008 C CA . THR B 1 135 ? -24.594 19.469 -4.766 1 35.12 135 THR B CA 1
ATOM 2009 C C . THR B 1 135 ? -25.5 18.688 -5.707 1 35.12 135 THR B C 1
ATOM 2011 O O . THR B 1 135 ? -25.016 17.938 -6.559 1 35.12 135 THR B O 1
ATOM 2014 N N . PRO B 1 136 ? -26.578 18.406 -5.273 1 38.38 136 PRO B N 1
ATOM 2015 C CA . PRO B 1 136 ? -27.656 18.047 -6.199 1 38.38 136 PRO B CA 1
ATOM 2016 C C . PRO B 1 136 ? -27.594 18.828 -7.508 1 38.38 136 PRO B C 1
ATOM 2018 O O . PRO B 1 136 ? -27.109 19.953 -7.535 1 38.38 136 PRO B O 1
ATOM 2021 N N . ASP B 1 137 ? -27.547 18.156 -8.656 1 31.48 137 ASP B N 1
ATOM 2022 C CA . ASP B 1 137 ? -28.297 18.891 -9.656 1 31.48 137 ASP B CA 1
ATOM 2023 C C . ASP B 1 137 ? -29.641 19.359 -9.094 1 31.48 137 ASP B C 1
ATOM 2025 O O . ASP B 1 137 ? -30.266 18.672 -8.289 1 31.48 137 ASP B O 1
#

Secondary structure (DSSP, 8-state):
-B-S--EEETTSBHHHHHHHHHHHT-SEEEEEETTEEEEEEEHHHHHHHHHHH-S-GGGSBGGGT-BSS---EETT--HHHHHHHHHHHT-SEEEEEETTEEEEEEEHHHHHGGGGGGHHHHHHHHHHHHHHHT---/-B-S--EEETTSBHHHHHHHHHHHT-SEEEEEETTEEEEEEEHHHHHHHHHHH-S-GGGSBGGGT-BSS---EETT--HHHHHHHHHHHT-SEEEEEETTEEEEEEEHHHHHGGGGGGHHHHHHHHHHHHHHHT---

Radius of gyration: 19.13 Å; Cα contacts (8 Å, |Δi|>4): 486; chains: 2; bounding box: 55×45×37 Å

Sequence (274 aa):
MTTAVVAVPADASLHDAADRMLATGVGSVVVTRDDNPAGILTEHDFVAAGHEHDRPFDEIPVYAAASRPLETVSLSATANRAAHTLRDAGVSHLPVADGLDLVGIVTTTDLVGVRDHLDADAEHALRERTAWEQTPDMTTAVVAVPADASLHDAADRMLATGVGSVVVTRDDNPAGILTEHDFVAAGHEHDRPFDEIPVYAAASRPLETVSLSATANRAAHTLRDAGVSHLPVADGLDLVGIVTTTDLVGVRDHLDADAEHALRERTAWEQTPD